Protein AF-A0A812Y2A1-F1 (afdb_monomer)

Sequence (237 aa):
MADPNFYEICNVLAIGPSGKGFGKVCPRDSRANCSIVDALDAPAQGRATHFVSWCWRYRLEVVVDAVHTWIQSSQSTPSAGEIFLWMCFFCNNQYRILEEGSMSGSAELQTIFESHLASAGQMLVILDTFLEPSYYSRAWCLFETYVCIEQGFPRDILLPSRELEVFKDMMRNGEAEPMRRKIRQIDLRRAEATVKADEDRIKLMIFTSCGFDAVNRVVQTEIQKWILNAFAMYMSD

Secondary structure (DSSP, 8-state):
----BHHHHIIIIISSTTSTTTTPBPTTTS-BS--TGGGPPTTS-----EEEE--TTSBHHHHHHHHHHHHHH-TTPPPGGG--EEEHHHHS-HHHHHHHSSSSSTT-HHHHHHHHHHHH-SEEEE-S-SSS-GGGGBHHHHHHHHHHHHTT--EEEE--HHHHHHHHHHHHTT-HHHHHHHHTT--GGG-B-SSHHHHHHHHHHHHHTT-HHHHHHHHHHHHHHHHHHHHHHHHH-

Radius of gyration: 18.33 Å; Cα contacts (8 Å, |Δi|>4): 340; chains: 1; bounding box: 48×39×49 Å

Foldseek 3Di:
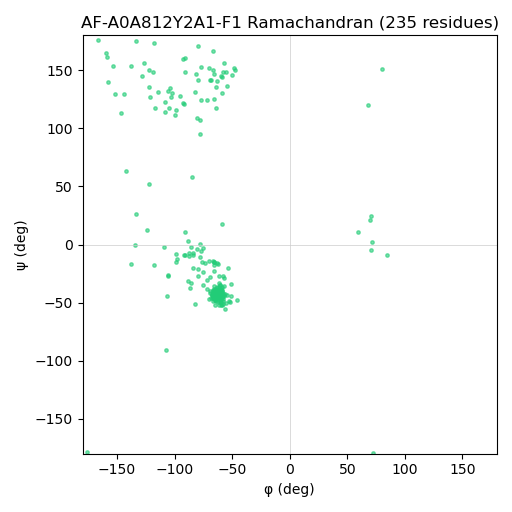DDFQFQVVVCPQAQDDCNHLQAQPQAPVPRDGGYFQQSSDDPPLHDQAQEEEQEDRRDTNLWVVQQVVVVVVPDPDDDDPSVHDYDDCNRHQRVVVCVVVVHSDDDDDPPVVLVVSCVSNQAYEYEFAALQAGPLLLALVSLLSLLVCVVVVGHYDYTGGPVRLVVLLVCLVVVVCVSRLVNLLVRWSVNHDDPRNVVSVVSQVVCCVPVHRVSSSCSSSVVSVVNSVVSSVVVVVD

Solvent-accessible surface area (backbone atoms only — not comparable to full-atom values): 13073 Å² total; per-residue (Å²): 131,90,62,58,27,46,66,65,43,33,68,46,44,41,28,64,89,69,8,62,9,48,84,35,69,16,93,89,76,72,41,74,45,22,16,39,47,77,52,50,58,80,87,79,49,72,76,42,46,27,24,48,45,64,54,55,80,45,36,47,62,49,56,54,38,11,52,50,43,49,64,70,69,42,93,77,61,68,60,78,94,66,68,28,75,39,34,67,79,41,63,39,41,48,53,54,29,65,75,67,75,42,95,58,74,99,81,48,71,66,60,54,50,51,50,51,37,61,64,18,56,24,37,38,35,49,32,82,35,90,56,77,28,68,38,57,49,24,31,60,44,49,49,53,52,34,52,38,58,76,71,64,46,54,72,50,79,32,44,22,59,70,46,49,51,53,48,52,53,37,59,75,71,65,58,56,63,69,41,57,56,39,45,73,65,49,39,61,88,79,22,45,43,99,49,64,70,58,32,52,49,54,52,47,52,37,56,76,66,74,29,55,68,50,47,29,51,53,50,38,50,49,53,52,50,50,52,53,50,55,50,51,52,61,76,73,109

Organism: NCBI:txid1628268

pLDDT: mean 89.82, std 10.32, range [40.38, 97.88]

Structure (mmCIF, N/CA/C/O backbone):
data_AF-A0A812Y2A1-F1
#
_entry.id   AF-A0A812Y2A1-F1
#
loop_
_atom_site.group_PDB
_atom_site.id
_atom_site.type_symbol
_atom_site.label_atom_id
_atom_site.label_alt_id
_atom_site.label_comp_id
_atom_site.label_asym_id
_atom_site.label_entity_id
_atom_site.label_seq_id
_atom_site.pdbx_PDB_ins_code
_atom_site.Cartn_x
_atom_site.Cartn_y
_atom_site.Cartn_z
_atom_site.occupancy
_atom_site.B_iso_or_equiv
_atom_site.auth_seq_id
_atom_site.auth_comp_id
_atom_site.auth_asym_id
_atom_site.auth_atom_id
_atom_site.pdbx_PDB_model_num
ATOM 1 N N . MET A 1 1 ? -9.589 -23.010 -4.447 1.00 58.69 1 MET A N 1
ATOM 2 C CA . MET A 1 1 ? -8.636 -22.426 -5.418 1.00 58.69 1 MET A CA 1
ATOM 3 C C . MET A 1 1 ? -7.400 -21.998 -4.630 1.00 58.69 1 MET A C 1
ATOM 5 O O . MET A 1 1 ? -7.542 -21.787 -3.433 1.00 58.69 1 MET A O 1
ATOM 9 N N . ALA A 1 2 ? -6.205 -21.960 -5.222 1.00 86.06 2 ALA A N 1
ATOM 10 C CA . ALA A 1 2 ? -5.037 -21.423 -4.516 1.00 86.06 2 ALA A CA 1
ATOM 11 C C . ALA A 1 2 ? -5.207 -19.905 -4.314 1.00 86.06 2 ALA A C 1
ATOM 13 O O . ALA A 1 2 ? -5.709 -19.239 -5.214 1.00 86.06 2 ALA A O 1
ATOM 14 N N . ASP A 1 3 ? -4.799 -19.379 -3.160 1.00 93.88 3 ASP A N 1
ATOM 15 C CA . ASP A 1 3 ? -4.977 -17.966 -2.773 1.00 93.88 3 ASP A CA 1
ATOM 16 C C . ASP A 1 3 ? -3.616 -17.288 -2.462 1.00 93.88 3 ASP A C 1
ATOM 18 O O . ASP A 1 3 ? -3.389 -16.767 -1.389 1.00 93.88 3 ASP A O 1
ATOM 22 N N . PRO A 1 4 ? -2.613 -17.349 -3.347 1.00 96.50 4 PRO A N 1
ATOM 23 C CA . PRO A 1 4 ? -1.237 -16.973 -3.002 1.00 96.50 4 PRO A CA 1
ATOM 24 C C . PRO A 1 4 ? -1.086 -15.532 -2.474 1.00 96.50 4 PRO A C 1
ATOM 26 O O . PRO A 1 4 ? -1.882 -14.646 -2.787 1.00 96.50 4 PRO A O 1
ATOM 29 N N . ASN A 1 5 ? -0.026 -15.281 -1.702 1.00 96.50 5 ASN A N 1
ATOM 30 C CA . ASN A 1 5 ? 0.390 -13.913 -1.382 1.00 96.50 5 ASN A CA 1
ATOM 31 C C . ASN A 1 5 ? 1.190 -13.287 -2.540 1.00 96.50 5 ASN A C 1
ATOM 33 O O . ASN A 1 5 ? 1.595 -13.964 -3.486 1.00 96.50 5 ASN A O 1
ATOM 37 N N . PHE A 1 6 ? 1.476 -11.990 -2.475 1.00 95.69 6 PHE A N 1
ATOM 38 C CA . PHE A 1 6 ? 2.108 -11.290 -3.595 1.00 95.69 6 PHE A CA 1
ATOM 39 C C . PHE A 1 6 ? 3.607 -11.566 -3.743 1.00 95.69 6 PHE A C 1
ATOM 41 O O . PHE A 1 6 ? 4.148 -11.347 -4.824 1.00 95.69 6 PHE A O 1
ATOM 48 N N . TYR A 1 7 ? 4.276 -12.127 -2.730 1.00 93.69 7 TYR A N 1
ATOM 49 C CA . TYR A 1 7 ? 5.627 -12.672 -2.910 1.00 93.69 7 TYR A CA 1
ATOM 50 C C . TYR A 1 7 ? 5.608 -13.934 -3.778 1.00 93.69 7 TYR A C 1
ATOM 52 O O . TYR A 1 7 ? 6.437 -14.082 -4.674 1.00 93.69 7 TYR A O 1
ATOM 60 N N . GLU A 1 8 ? 4.634 -14.816 -3.554 1.00 94.44 8 GLU A N 1
ATOM 61 C CA . GLU A 1 8 ? 4.432 -16.027 -4.354 1.00 94.44 8 GLU A CA 1
ATOM 62 C C . GLU A 1 8 ? 4.008 -15.672 -5.788 1.00 94.44 8 GLU A C 1
ATOM 64 O O . GLU A 1 8 ? 4.555 -16.216 -6.748 1.00 94.44 8 GLU A O 1
ATOM 69 N N . ILE A 1 9 ? 3.094 -14.706 -5.944 1.00 94.75 9 ILE A N 1
ATOM 70 C CA . ILE A 1 9 ? 2.623 -14.237 -7.258 1.00 94.75 9 ILE A CA 1
ATOM 71 C C . ILE A 1 9 ? 3.747 -13.545 -8.045 1.00 94.75 9 ILE A C 1
ATOM 73 O O . ILE A 1 9 ? 3.812 -13.700 -9.268 1.00 94.75 9 ILE A O 1
ATOM 77 N N . CYS A 1 10 ? 4.644 -12.804 -7.377 1.00 93.31 10 CYS A N 1
ATOM 78 C CA . CYS A 1 10 ? 5.738 -12.064 -8.019 1.00 93.31 10 CYS A CA 1
ATOM 79 C C . CYS A 1 10 ? 6.557 -12.958 -8.958 1.00 93.31 10 CYS A C 1
ATOM 81 O O . CYS A 1 10 ? 6.722 -12.632 -10.135 1.00 93.31 10 CYS A O 1
ATOM 83 N N . ASN A 1 11 ? 6.965 -14.130 -8.462 1.00 88.56 11 ASN A N 1
ATOM 84 C CA . ASN A 1 11 ? 7.801 -15.093 -9.185 1.00 88.56 11 ASN A CA 1
ATOM 85 C C . ASN A 1 11 ? 7.148 -15.665 -10.452 1.00 88.56 11 ASN A C 1
ATOM 87 O O . ASN A 1 11 ? 7.838 -16.255 -11.278 1.00 88.56 11 ASN A O 1
ATOM 91 N N . VAL A 1 12 ? 5.829 -15.515 -10.597 1.00 90.38 12 VAL A N 1
ATOM 92 C CA . VAL A 1 12 ? 5.064 -16.047 -11.728 1.00 90.38 12 VAL A CA 1
ATOM 93 C C . VAL A 1 12 ? 4.639 -14.936 -12.685 1.00 90.38 12 VAL A C 1
ATOM 95 O O . VAL A 1 12 ? 4.739 -15.112 -13.899 1.00 90.38 12 VAL A O 1
ATOM 98 N N . LEU A 1 13 ? 4.145 -13.810 -12.157 1.00 93.56 13 LEU A N 1
ATOM 99 C CA . LEU A 1 13 ? 3.502 -12.760 -12.954 1.00 93.56 13 LEU A CA 1
ATOM 100 C C . LEU A 1 13 ? 4.343 -11.500 -13.157 1.00 93.56 13 LEU A C 1
ATOM 102 O O . LEU A 1 13 ? 4.124 -10.804 -14.151 1.00 93.56 13 LEU A O 1
ATOM 106 N N . ALA A 1 14 ? 5.256 -11.185 -12.240 1.00 93.50 14 ALA A N 1
ATOM 107 C CA . ALA A 1 14 ? 5.955 -9.901 -12.237 1.00 93.50 14 ALA A CA 1
ATOM 108 C C . ALA A 1 14 ? 7.412 -9.999 -12.700 1.00 93.50 14 ALA A C 1
ATOM 110 O O . ALA A 1 14 ? 7.947 -9.021 -13.215 1.00 93.50 14 ALA A O 1
ATOM 111 N N . ILE A 1 15 ? 8.035 -11.169 -12.540 1.00 93.06 15 ILE A N 1
ATOM 112 C CA . ILE A 1 15 ? 9.409 -11.450 -12.969 1.00 93.06 15 ILE A CA 1
ATOM 113 C C . ILE A 1 15 ? 9.505 -12.793 -13.705 1.00 93.06 15 ILE A C 1
ATOM 115 O O . ILE A 1 15 ? 8.537 -13.545 -13.809 1.00 93.06 15 ILE A O 1
ATOM 119 N N . GLY A 1 16 ? 10.698 -13.089 -14.222 1.00 93.19 16 GLY A N 1
ATOM 120 C CA . GLY A 1 16 ? 10.994 -14.330 -14.935 1.00 93.19 16 GLY A CA 1
ATOM 121 C C . GLY A 1 16 ? 10.359 -14.412 -16.332 1.00 93.19 16 GLY A C 1
ATOM 122 O O . GLY A 1 16 ? 9.697 -13.467 -16.771 1.00 93.19 16 GLY A O 1
ATOM 123 N N . PRO A 1 17 ? 10.567 -15.532 -17.050 1.00 94.12 17 PRO A N 1
ATOM 124 C CA . PRO A 1 17 ? 10.086 -15.706 -18.424 1.00 94.12 17 PRO A CA 1
ATOM 125 C C . PRO A 1 17 ? 8.559 -15.754 -18.576 1.00 94.12 17 PRO A C 1
ATOM 127 O O . PRO A 1 17 ? 8.045 -15.496 -19.659 1.00 94.12 17 PRO A O 1
ATOM 130 N N . SER A 1 18 ? 7.829 -16.099 -17.510 1.00 93.94 18 SER A N 1
ATOM 131 C CA . SER A 1 18 ? 6.359 -16.121 -17.488 1.00 93.94 18 SER A CA 1
ATOM 132 C C . SER A 1 18 ? 5.732 -14.779 -17.104 1.00 93.94 18 SER A C 1
ATOM 134 O O . SER A 1 18 ? 4.511 -14.628 -17.200 1.00 93.94 18 SER A O 1
ATOM 136 N N . GLY A 1 19 ? 6.541 -13.820 -16.644 1.00 95.62 19 GLY A N 1
ATOM 137 C CA . GLY A 1 19 ? 6.053 -12.523 -16.200 1.00 95.62 19 GLY A CA 1
ATOM 138 C C . GLY A 1 19 ? 5.455 -11.713 -17.349 1.00 95.62 19 GLY A C 1
ATOM 139 O O . GLY A 1 19 ? 5.891 -11.792 -18.497 1.00 95.62 19 GLY A O 1
ATOM 140 N N . LYS A 1 20 ? 4.433 -10.907 -17.048 1.00 96.38 20 LYS A N 1
ATOM 141 C CA . LYS A 1 20 ? 3.646 -10.190 -18.069 1.00 96.38 20 LYS A CA 1
ATOM 142 C C . LYS A 1 20 ? 4.472 -9.214 -18.904 1.00 96.38 20 LYS A C 1
ATOM 144 O O . LYS A 1 20 ? 4.174 -9.019 -20.083 1.00 96.38 20 LYS A O 1
ATOM 149 N N . GLY A 1 21 ? 5.488 -8.617 -18.290 1.00 96.75 21 GLY A N 1
ATOM 150 C CA . GLY A 1 21 ? 6.397 -7.687 -18.946 1.00 96.75 21 GLY A CA 1
ATOM 151 C C . GLY A 1 21 ? 7.554 -8.345 -19.693 1.00 96.75 21 GLY A C 1
ATOM 152 O O . GLY A 1 21 ? 8.280 -7.627 -20.375 1.00 96.75 21 GLY A O 1
ATOM 153 N N . PHE A 1 22 ? 7.752 -9.665 -19.590 1.00 97.31 22 PHE A N 1
ATOM 154 C CA . PHE A 1 22 ? 8.917 -10.339 -20.164 1.00 97.31 22 PHE A CA 1
ATOM 155 C C . PHE A 1 22 ? 9.012 -10.140 -21.682 1.00 97.31 22 PHE A C 1
ATOM 157 O O . PHE A 1 22 ? 8.040 -10.331 -22.412 1.00 97.31 22 PHE A O 1
ATOM 164 N N . GLY A 1 23 ? 10.192 -9.746 -22.165 1.00 96.69 23 GLY A N 1
ATOM 165 C CA . GLY A 1 23 ? 10.467 -9.538 -23.590 1.00 96.69 23 GLY A CA 1
ATOM 166 C C . GLY A 1 23 ? 9.792 -8.311 -24.216 1.00 96.69 23 GLY A C 1
ATOM 167 O O . GLY A 1 23 ? 10.071 -7.996 -25.371 1.00 96.69 23 GLY A O 1
ATOM 168 N N . LYS A 1 24 ? 8.942 -7.585 -23.479 1.00 97.19 24 LYS A N 1
ATOM 169 C CA . LYS A 1 24 ? 8.341 -6.330 -23.946 1.00 97.19 24 LYS A CA 1
ATOM 170 C C . LYS A 1 24 ? 9.308 -5.166 -23.751 1.00 97.19 24 LYS A C 1
ATOM 172 O O . LYS A 1 24 ? 10.071 -5.140 -22.786 1.00 97.19 24 LYS A O 1
ATOM 177 N N . VAL A 1 25 ? 9.269 -4.191 -24.655 1.00 97.44 25 VAL A N 1
ATOM 178 C CA . VAL A 1 25 ? 10.026 -2.942 -24.498 1.00 97.44 25 VAL A CA 1
ATOM 179 C C . VAL A 1 25 ? 9.291 -2.060 -23.498 1.00 97.44 25 VAL A C 1
ATOM 181 O O . VAL A 1 25 ? 8.107 -1.777 -23.660 1.00 97.44 25 VAL A O 1
ATOM 184 N N . CYS A 1 26 ? 9.988 -1.642 -22.449 1.00 96.19 26 CYS A N 1
ATOM 185 C CA . CYS A 1 26 ? 9.434 -0.765 -21.437 1.00 96.19 26 CYS A CA 1
ATOM 186 C C . CYS A 1 26 ? 9.267 0.657 -21.993 1.00 96.19 26 CYS A C 1
ATOM 188 O O . CYS A 1 26 ? 10.245 1.258 -22.440 1.00 96.19 26 CYS A O 1
ATOM 190 N N . PRO A 1 27 ? 8.054 1.235 -21.937 1.00 94.38 27 PRO A N 1
ATOM 191 C CA . PRO A 1 27 ? 7.790 2.561 -22.491 1.00 94.38 27 PRO A CA 1
ATOM 192 C C . PRO A 1 27 ? 8.457 3.687 -21.687 1.00 94.38 27 PRO A C 1
ATOM 194 O O . PRO A 1 27 ? 8.539 4.812 -22.169 1.00 94.38 27 PRO A O 1
ATOM 197 N N . ARG A 1 28 ? 8.929 3.400 -20.466 1.00 91.06 28 ARG A N 1
ATOM 198 C CA . ARG A 1 28 ? 9.528 4.387 -19.553 1.00 91.06 28 ARG A CA 1
ATOM 199 C C . ARG A 1 28 ? 11.035 4.554 -19.751 1.00 91.06 28 ARG A C 1
ATOM 201 O O . ARG A 1 28 ? 11.550 5.639 -19.517 1.00 91.06 28 ARG A O 1
ATOM 208 N N . ASP A 1 29 ? 11.737 3.493 -20.159 1.00 93.50 29 ASP A N 1
ATOM 209 C CA . ASP A 1 29 ? 13.209 3.469 -20.258 1.00 93.50 29 ASP A CA 1
ATOM 210 C C . ASP A 1 29 ? 13.746 2.851 -21.567 1.00 93.50 29 ASP A C 1
ATOM 212 O O . ASP A 1 29 ? 14.957 2.799 -21.769 1.00 93.50 29 ASP A O 1
ATOM 216 N N . SER A 1 30 ? 12.871 2.391 -22.472 1.00 95.50 30 SER A N 1
ATOM 217 C CA . SER A 1 30 ? 13.211 1.732 -23.748 1.00 95.50 30 SER A CA 1
ATOM 218 C C . SER A 1 30 ? 14.040 0.444 -23.628 1.00 95.50 30 SER A C 1
ATOM 220 O O . SER A 1 30 ? 14.526 -0.080 -24.631 1.00 95.50 30 SER A O 1
ATOM 222 N N . ARG A 1 31 ? 14.197 -0.105 -22.419 1.00 95.00 31 ARG A N 1
ATOM 223 C CA . ARG A 1 31 ? 14.908 -1.365 -22.167 1.00 95.00 31 ARG A CA 1
ATOM 224 C C . ARG A 1 31 ? 13.933 -2.548 -22.226 1.00 95.00 31 ARG A C 1
ATOM 226 O O . ARG A 1 31 ? 12.722 -2.392 -22.078 1.00 95.00 31 ARG A O 1
ATOM 233 N N . ALA A 1 32 ? 14.459 -3.757 -22.424 1.00 96.06 32 ALA A N 1
ATOM 234 C CA . ALA A 1 32 ? 13.659 -4.982 -22.384 1.00 96.06 32 ALA A CA 1
ATOM 235 C C . ALA A 1 32 ? 13.115 -5.263 -20.973 1.00 96.06 32 ALA A C 1
ATOM 237 O O . ALA A 1 32 ? 13.765 -4.950 -19.975 1.00 96.06 32 ALA A O 1
ATOM 238 N N . ASN A 1 33 ? 11.959 -5.916 -20.905 1.00 96.88 33 ASN A N 1
ATOM 239 C CA . ASN A 1 33 ? 11.178 -6.200 -19.705 1.00 96.88 33 ASN A CA 1
ATOM 240 C C . ASN A 1 33 ? 10.573 -4.942 -19.057 1.00 96.88 33 ASN A C 1
ATOM 242 O O . ASN A 1 33 ? 11.293 -4.033 -18.635 1.00 96.88 33 ASN A O 1
ATOM 246 N N . CYS A 1 34 ? 9.245 -4.894 -18.953 1.00 96.25 34 CYS A N 1
ATOM 247 C CA . CYS A 1 34 ? 8.501 -3.766 -18.385 1.00 96.25 34 CYS A CA 1
ATOM 248 C C . CYS A 1 34 ? 7.703 -4.150 -17.126 1.00 96.25 34 CYS A C 1
ATOM 250 O O . CYS A 1 34 ? 7.665 -5.319 -16.739 1.00 96.25 34 CYS A O 1
ATOM 252 N N . SER A 1 35 ? 7.093 -3.165 -16.453 1.00 96.31 35 SER A N 1
ATOM 253 C CA . SER A 1 35 ? 6.185 -3.447 -15.330 1.00 96.31 35 SER A CA 1
ATOM 254 C C . SER A 1 35 ? 4.922 -4.174 -15.806 1.00 96.31 35 SER A C 1
ATOM 256 O O . SER A 1 35 ? 4.634 -4.214 -17.004 1.00 96.31 35 SER A O 1
ATOM 258 N N . ILE A 1 36 ? 4.140 -4.738 -14.877 1.00 96.88 36 ILE A N 1
ATOM 259 C CA . ILE A 1 36 ? 2.885 -5.403 -15.251 1.00 96.88 36 ILE A CA 1
ATOM 260 C C . ILE A 1 36 ? 1.952 -4.406 -15.937 1.00 96.88 36 ILE A C 1
ATOM 262 O O . ILE A 1 36 ? 1.440 -4.730 -17.001 1.00 96.88 36 ILE A O 1
ATOM 266 N N . VAL A 1 37 ? 1.766 -3.204 -15.377 1.00 95.88 37 VAL A N 1
ATOM 267 C CA . VAL A 1 37 ? 0.874 -2.186 -15.966 1.00 95.88 37 VAL A CA 1
ATOM 268 C C . VAL A 1 37 ? 1.314 -1.803 -17.374 1.00 95.88 37 VAL A C 1
ATOM 270 O O . VAL A 1 37 ? 0.481 -1.782 -18.270 1.00 95.88 37 VAL A O 1
ATOM 273 N N . ASP A 1 38 ? 2.615 -1.591 -17.596 1.00 95.94 38 ASP A N 1
ATOM 274 C CA . ASP A 1 38 ? 3.130 -1.215 -18.923 1.00 95.94 38 ASP A CA 1
ATOM 275 C C . ASP A 1 38 ? 2.961 -2.331 -19.971 1.00 95.94 38 ASP A C 1
ATOM 277 O O . ASP A 1 38 ? 3.133 -2.100 -21.167 1.00 95.94 38 ASP A O 1
ATOM 281 N N . ALA A 1 39 ? 2.681 -3.561 -19.533 1.00 96.06 39 ALA A N 1
ATOM 282 C CA . ALA A 1 39 ? 2.411 -4.697 -20.399 1.00 96.06 39 ALA A CA 1
ATOM 283 C C . ALA A 1 39 ? 0.920 -4.878 -20.725 1.00 96.06 39 ALA A C 1
ATOM 285 O O . ALA A 1 39 ? 0.612 -5.756 -21.539 1.00 96.06 39 ALA A O 1
ATOM 286 N N . LEU A 1 40 ? 0.018 -4.136 -20.077 1.00 93.62 40 LEU A N 1
ATOM 287 C CA . LEU A 1 40 ? -1.427 -4.221 -20.283 1.00 93.62 40 LEU A CA 1
ATOM 288 C C . LEU A 1 40 ? -1.888 -3.234 -21.357 1.00 93.62 40 LEU A C 1
ATOM 290 O O . LEU A 1 40 ? -1.349 -2.140 -21.491 1.00 93.62 40 LEU A O 1
ATOM 294 N N . ASP A 1 41 ? -2.939 -3.602 -22.081 1.00 89.00 41 ASP A N 1
ATOM 295 C CA . ASP A 1 41 ? -3.619 -2.706 -23.015 1.00 89.00 41 ASP A CA 1
ATOM 296 C C . ASP A 1 41 ? -4.792 -1.991 -22.327 1.00 89.00 41 ASP A C 1
ATOM 298 O O . ASP A 1 41 ? -5.319 -2.440 -21.303 1.00 89.00 41 ASP A O 1
ATOM 302 N N . ALA A 1 42 ? -5.232 -0.867 -22.895 1.00 81.81 42 ALA A N 1
ATOM 303 C CA . ALA A 1 42 ? -6.478 -0.234 -22.473 1.00 81.81 42 ALA A CA 1
ATOM 304 C C . ALA A 1 42 ? -7.667 -1.211 -22.651 1.00 81.81 42 ALA A C 1
ATOM 306 O O . ALA A 1 42 ? -7.683 -1.976 -23.618 1.00 81.81 42 ALA A O 1
ATOM 307 N N . PRO A 1 43 ? -8.670 -1.203 -21.753 1.00 86.94 43 PRO A N 1
ATOM 308 C CA . PRO A 1 43 ? -8.889 -0.244 -20.664 1.00 86.94 43 PRO A CA 1
ATOM 309 C C . PRO A 1 43 ? -8.244 -0.641 -19.321 1.00 86.94 43 PRO A C 1
ATOM 311 O O . PRO A 1 43 ? -8.536 -0.021 -18.306 1.00 86.94 43 PRO A O 1
ATOM 314 N N . ALA A 1 44 ? -7.378 -1.660 -19.279 1.00 85.50 44 ALA A N 1
ATOM 315 C CA . ALA A 1 44 ? -6.810 -2.180 -18.029 1.00 85.50 44 ALA A CA 1
ATOM 316 C C . ALA A 1 44 ? -5.671 -1.317 -17.440 1.00 85.50 44 ALA A C 1
ATOM 318 O O . ALA A 1 44 ? -5.116 -1.658 -16.396 1.00 85.50 44 ALA A O 1
ATOM 319 N N . GLN A 1 45 ? -5.323 -0.206 -18.095 1.00 89.81 45 GLN A N 1
ATOM 320 C CA . GLN A 1 45 ? -4.366 0.786 -17.611 1.00 89.81 45 GLN A CA 1
ATOM 321 C C . GLN A 1 45 ? -4.865 2.213 -17.868 1.00 89.81 45 GLN A C 1
ATOM 323 O O . GLN A 1 45 ? -5.622 2.461 -18.807 1.00 89.81 45 GLN A O 1
ATOM 328 N N . GLY A 1 46 ? -4.410 3.152 -17.041 1.00 90.50 46 GLY A N 1
ATOM 329 C CA . GLY A 1 46 ? -4.796 4.558 -17.097 1.00 90.50 46 GLY A CA 1
ATOM 330 C C . GLY A 1 46 ? -4.027 5.394 -16.077 1.00 90.50 46 GLY A C 1
ATOM 331 O O . GLY A 1 46 ? -3.168 4.883 -15.353 1.00 90.50 46 GLY A O 1
ATOM 332 N N . ARG A 1 47 ? -4.323 6.698 -16.021 1.00 91.81 47 ARG A N 1
ATOM 333 C CA . ARG A 1 47 ? -3.724 7.596 -15.024 1.00 91.81 47 ARG A CA 1
ATOM 334 C C . ARG A 1 47 ? -4.201 7.188 -13.635 1.00 91.81 47 ARG A C 1
ATOM 336 O O . ARG A 1 47 ? -5.404 7.146 -13.405 1.00 91.81 47 ARG A O 1
ATOM 343 N N . ALA A 1 48 ? -3.266 6.941 -12.720 1.00 94.25 48 ALA A N 1
ATOM 344 C CA . ALA A 1 48 ? -3.594 6.632 -11.335 1.00 94.25 48 ALA A CA 1
ATOM 345 C C . ALA A 1 48 ? -4.481 7.719 -10.710 1.00 94.25 48 ALA A C 1
ATOM 347 O O . ALA A 1 48 ? -4.244 8.914 -10.878 1.00 94.25 48 ALA A O 1
ATOM 348 N N . THR A 1 49 ? -5.490 7.268 -9.977 1.00 93.94 49 THR A N 1
ATOM 349 C CA . THR A 1 49 ? -6.477 8.097 -9.261 1.00 93.94 49 THR A CA 1
ATOM 350 C C . THR A 1 49 ? -6.430 7.873 -7.757 1.00 93.94 49 THR A C 1
ATOM 352 O O . THR A 1 49 ? -6.972 8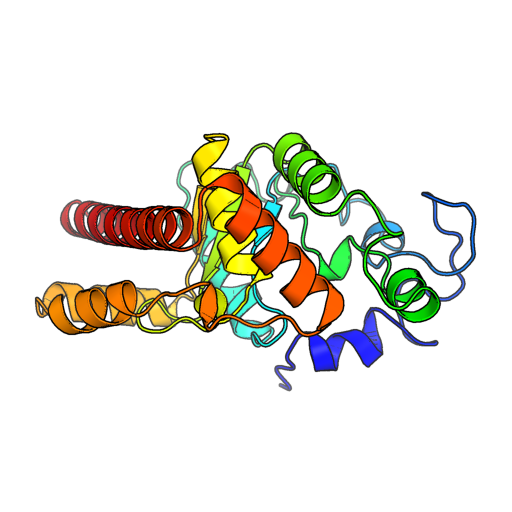.669 -7.001 1.00 93.94 49 THR A O 1
ATOM 355 N N . HIS A 1 50 ? -5.819 6.767 -7.332 1.00 95.56 50 HIS A N 1
ATOM 356 C CA . HIS A 1 50 ? -5.645 6.394 -5.938 1.00 95.56 50 HIS A CA 1
ATOM 357 C C . HIS A 1 50 ? -4.285 5.718 -5.792 1.00 95.56 50 HIS A C 1
ATOM 359 O O . HIS A 1 50 ? -3.965 4.790 -6.540 1.00 95.56 50 HIS A O 1
ATOM 365 N N . PHE A 1 51 ? -3.485 6.170 -4.834 1.00 97.69 51 PHE A N 1
ATOM 366 C CA . PHE A 1 51 ? -2.300 5.450 -4.394 1.00 97.69 51 PHE A CA 1
ATOM 367 C C . PHE A 1 51 ? -2.735 4.382 -3.398 1.00 97.69 51 PHE A C 1
ATOM 369 O O . PHE A 1 51 ? -3.469 4.691 -2.468 1.00 97.69 51 PHE A O 1
ATOM 376 N N . VAL A 1 52 ? -2.293 3.139 -3.546 1.00 97.88 52 VAL A N 1
ATOM 377 C CA . VAL A 1 52 ? -2.612 2.088 -2.576 1.00 97.88 52 VAL A CA 1
ATOM 378 C C . VAL A 1 52 ? -1.383 1.805 -1.730 1.00 97.88 52 VAL A C 1
ATOM 380 O O . VAL A 1 52 ? -0.372 1.325 -2.247 1.00 97.88 52 VAL A O 1
ATOM 383 N N . SER A 1 53 ? -1.497 2.040 -0.425 1.00 97.69 53 SER A N 1
ATOM 384 C CA . SER A 1 53 ? -0.553 1.526 0.561 1.00 97.69 53 SER A CA 1
ATOM 385 C C . SER A 1 53 ? -1.086 0.222 1.151 1.00 97.69 53 SER A C 1
ATOM 387 O O . SER A 1 53 ? -2.236 0.129 1.590 1.00 97.69 53 SER A O 1
ATOM 389 N N . TRP A 1 54 ? -0.264 -0.828 1.123 1.00 97.62 54 TRP A N 1
ATOM 390 C CA . TRP A 1 54 ? -0.669 -2.196 1.460 1.00 97.62 54 TRP A CA 1
ATOM 391 C C . TRP A 1 54 ? 0.552 -3.112 1.649 1.00 97.62 54 TRP A C 1
ATOM 393 O O . TRP A 1 54 ? 1.695 -2.708 1.428 1.00 97.62 54 TRP A O 1
ATOM 403 N N . CYS A 1 55 ? 0.328 -4.371 2.046 1.00 95.25 55 CYS A N 1
ATOM 404 C CA . CYS A 1 55 ? 1.401 -5.329 2.312 1.00 95.25 55 CYS A CA 1
ATOM 405 C C . CYS A 1 55 ? 1.414 -6.513 1.335 1.00 95.25 55 CYS A C 1
ATOM 407 O O . CYS A 1 55 ? 0.425 -7.221 1.188 1.00 95.25 55 CYS A O 1
ATOM 409 N N . TRP A 1 56 ? 2.581 -6.833 0.767 1.00 95.19 56 TRP A N 1
ATOM 410 C CA . TRP A 1 56 ? 2.740 -7.965 -0.162 1.00 95.19 56 TRP A CA 1
ATOM 411 C C . TRP A 1 56 ? 2.513 -9.346 0.468 1.00 95.19 56 TRP A C 1
ATOM 413 O O . TRP A 1 56 ? 2.298 -10.322 -0.246 1.00 95.19 56 TRP A O 1
ATOM 423 N N . ARG A 1 57 ? 2.556 -9.457 1.803 1.00 95.38 57 ARG A N 1
ATOM 424 C CA . ARG A 1 57 ? 2.233 -10.721 2.486 1.00 95.38 57 ARG A CA 1
ATOM 425 C C . ARG A 1 57 ? 0.736 -10.991 2.573 1.00 95.38 57 ARG A C 1
ATOM 427 O O . ARG A 1 57 ? 0.361 -12.091 2.965 1.00 95.38 57 ARG A O 1
ATOM 434 N N . TYR A 1 58 ? -0.097 -10.005 2.242 1.00 97.44 58 TYR A N 1
ATOM 435 C CA . TYR A 1 58 ? -1.529 -10.224 2.144 1.00 97.44 58 TYR A CA 1
ATOM 436 C C . TYR A 1 58 ? -1.828 -11.291 1.106 1.00 97.44 58 TYR A C 1
ATOM 438 O O . TYR A 1 58 ? -1.149 -11.409 0.085 1.00 97.44 58 TYR A O 1
ATOM 446 N N . ARG A 1 59 ? -2.861 -12.067 1.406 1.00 97.19 59 ARG A N 1
ATOM 447 C CA . ARG A 1 59 ? -3.449 -13.016 0.476 1.00 97.19 59 ARG A CA 1
ATOM 448 C C . ARG A 1 59 ? -4.173 -12.257 -0.631 1.00 97.19 59 ARG A C 1
ATOM 450 O O . ARG A 1 59 ? -4.636 -11.133 -0.409 1.00 97.19 59 ARG A O 1
ATOM 457 N N . LEU A 1 60 ? -4.258 -12.855 -1.815 1.00 96.94 60 LEU A N 1
ATOM 458 C CA . LEU A 1 60 ? -4.946 -12.240 -2.946 1.00 96.94 60 LEU A CA 1
ATOM 459 C C . LEU A 1 60 ? -6.407 -11.933 -2.596 1.00 96.94 60 LEU A C 1
ATOM 461 O O . LEU A 1 60 ? -6.881 -10.837 -2.893 1.00 96.94 60 LEU A O 1
ATOM 465 N N . GLU A 1 61 ? -7.088 -12.862 -1.919 1.00 97.31 61 GLU A N 1
ATOM 466 C CA . GLU A 1 61 ? -8.485 -12.693 -1.509 1.00 97.31 61 GLU A CA 1
ATOM 467 C C . GLU A 1 61 ? -8.691 -11.471 -0.608 1.00 97.31 61 GLU A C 1
ATOM 469 O O . GLU A 1 61 ? -9.635 -10.720 -0.823 1.00 97.31 61 GLU A O 1
ATOM 474 N N . VAL A 1 62 ? -7.770 -11.208 0.327 1.00 97.56 62 VAL A N 1
ATOM 475 C CA . VAL A 1 62 ? -7.842 -10.068 1.258 1.00 97.56 62 VAL A CA 1
ATOM 476 C C . VAL A 1 62 ? -7.819 -8.749 0.495 1.00 97.56 62 VAL A C 1
ATOM 478 O O . VAL A 1 62 ? -8.626 -7.862 0.757 1.00 97.56 62 VAL A O 1
ATOM 481 N N . VAL A 1 63 ? -6.904 -8.616 -0.469 1.00 97.75 63 VAL A N 1
ATOM 482 C CA . VAL A 1 63 ? -6.763 -7.386 -1.260 1.00 97.75 63 VAL A CA 1
ATOM 483 C C . VAL A 1 63 ? -7.977 -7.181 -2.164 1.00 97.75 63 VAL A C 1
ATOM 485 O O . VAL A 1 63 ? -8.517 -6.078 -2.218 1.00 97.75 63 VAL A O 1
AT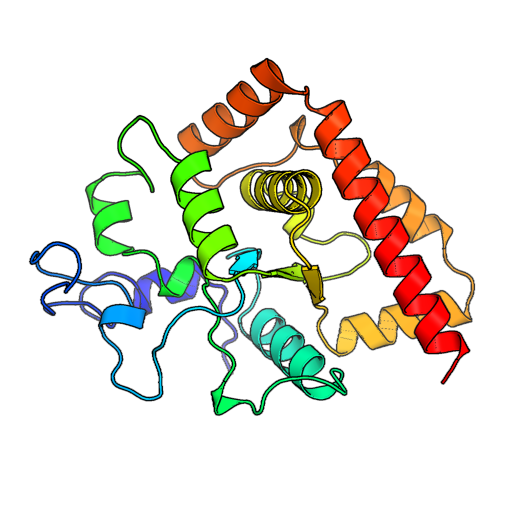OM 488 N N . VAL A 1 64 ? -8.421 -8.235 -2.857 1.00 96.75 64 VAL A N 1
ATOM 489 C CA . VAL A 1 64 ? -9.572 -8.163 -3.768 1.00 96.75 64 VAL A CA 1
ATOM 490 C C . VAL A 1 64 ? -10.855 -7.848 -3.004 1.00 96.75 64 VAL A C 1
ATOM 492 O O . VAL A 1 64 ? -11.592 -6.954 -3.415 1.00 96.75 64 VAL A O 1
ATOM 495 N N . ASP A 1 65 ? -11.107 -8.532 -1.889 1.00 97.44 65 ASP A N 1
ATOM 496 C CA . ASP A 1 65 ? -12.311 -8.346 -1.080 1.00 97.44 65 ASP A CA 1
ATOM 497 C C . ASP A 1 65 ? -12.364 -6.955 -0.434 1.00 97.44 65 ASP A C 1
ATOM 499 O O . ASP A 1 65 ? -13.406 -6.301 -0.460 1.00 97.44 65 ASP A O 1
ATOM 503 N N . ALA A 1 66 ? -11.234 -6.447 0.071 1.00 96.94 66 ALA A N 1
ATOM 504 C CA . ALA A 1 66 ? -11.166 -5.108 0.655 1.00 96.94 66 ALA A CA 1
ATOM 505 C C . ALA A 1 66 ? -11.444 -4.002 -0.380 1.00 96.94 66 ALA A C 1
ATOM 507 O O . ALA A 1 66 ? -12.209 -3.074 -0.112 1.00 96.94 66 ALA A O 1
ATOM 508 N N . VAL A 1 67 ? -10.867 -4.112 -1.584 1.00 95.06 67 VAL A N 1
ATOM 509 C CA . VAL A 1 67 ? -11.129 -3.165 -2.684 1.00 95.06 67 VAL A CA 1
ATOM 510 C C . VAL A 1 67 ? -12.575 -3.271 -3.161 1.00 95.06 67 VAL A C 1
ATOM 512 O O . VAL A 1 67 ? -13.237 -2.251 -3.333 1.00 95.06 67 VAL A O 1
ATOM 515 N N . HIS A 1 68 ? -13.085 -4.489 -3.343 1.00 93.44 68 HIS A N 1
ATOM 516 C CA . HIS A 1 68 ? -14.465 -4.718 -3.760 1.00 93.44 68 HIS A CA 1
ATOM 517 C C . HIS A 1 68 ? -15.462 -4.133 -2.754 1.00 93.44 68 HIS A C 1
ATOM 519 O O . HIS A 1 68 ? -16.387 -3.424 -3.148 1.00 93.44 68 HIS A O 1
ATOM 525 N N . THR A 1 69 ? -15.237 -4.358 -1.458 1.00 92.12 69 THR A N 1
ATOM 526 C CA . THR A 1 69 ? -16.099 -3.826 -0.399 1.00 92.12 69 THR A CA 1
ATOM 527 C C . THR A 1 69 ? -16.108 -2.297 -0.395 1.00 92.12 69 THR A C 1
ATOM 529 O O . THR A 1 69 ? -17.177 -1.696 -0.316 1.00 92.12 69 THR A O 1
ATOM 532 N N . TRP A 1 70 ? -14.950 -1.655 -0.573 1.00 91.75 70 TRP A N 1
ATOM 533 C CA . TRP A 1 70 ? -14.864 -0.192 -0.652 1.00 91.75 70 TRP A CA 1
ATOM 534 C C . TRP A 1 70 ? -15.551 0.404 -1.884 1.00 91.75 70 TRP A C 1
ATOM 536 O O . TRP A 1 70 ? -16.228 1.429 -1.771 1.00 91.75 70 TRP A O 1
ATOM 546 N N . ILE A 1 71 ? -15.445 -0.255 -3.045 1.00 88.88 71 ILE A N 1
ATOM 547 C CA . ILE A 1 71 ? -16.173 0.155 -4.255 1.00 88.88 71 ILE A CA 1
ATOM 548 C C . ILE A 1 71 ? -17.688 0.098 -4.012 1.00 88.88 71 ILE A C 1
ATOM 550 O O . ILE A 1 71 ? -18.407 0.983 -4.470 1.00 88.88 71 ILE A O 1
ATOM 554 N N . GLN A 1 72 ? -18.170 -0.916 -3.284 1.00 86.12 72 GLN A N 1
ATOM 555 C CA . GLN A 1 72 ? -19.593 -1.091 -2.982 1.00 86.12 72 GLN A CA 1
ATOM 556 C C . GLN A 1 72 ? -20.122 -0.126 -1.914 1.00 86.12 72 GLN A C 1
ATOM 558 O O . GLN A 1 72 ? -21.277 0.283 -1.993 1.00 86.12 72 GLN A O 1
ATOM 563 N N . SER A 1 73 ? -19.312 0.224 -0.910 1.00 79.88 73 SER A N 1
ATOM 564 C CA . SER A 1 73 ? -19.733 1.097 0.196 1.00 79.88 73 SER A CA 1
ATOM 565 C C . SER A 1 73 ? -19.737 2.583 -0.156 1.00 79.88 73 SER A C 1
ATOM 567 O O . SER A 1 73 ? -20.379 3.386 0.519 1.00 79.88 73 SER A O 1
ATOM 569 N N . SER A 1 74 ? -18.988 2.974 -1.182 1.00 68.44 74 SER A N 1
ATOM 570 C CA . SER A 1 74 ? -18.831 4.374 -1.549 1.00 68.44 74 SER A CA 1
ATOM 571 C C . SER A 1 74 ? -20.076 4.871 -2.303 1.00 68.44 74 SER A C 1
ATOM 573 O O . SER A 1 74 ? -20.304 4.549 -3.462 1.00 68.44 74 SER A O 1
ATOM 575 N N . GLN A 1 75 ? -20.904 5.692 -1.644 1.00 57.69 75 GLN A N 1
ATOM 576 C CA . GLN A 1 75 ? -22.082 6.336 -2.262 1.00 57.69 75 GLN A CA 1
ATOM 577 C C . GLN A 1 75 ? -21.704 7.363 -3.352 1.00 57.69 75 GLN A C 1
ATOM 579 O O . GLN A 1 75 ? -22.554 7.783 -4.135 1.00 57.69 75 GLN A O 1
ATOM 584 N N . SER A 1 76 ? -20.425 7.750 -3.400 1.00 55.22 76 SER A N 1
ATOM 585 C CA . SER A 1 76 ? -19.873 8.816 -4.244 1.00 55.22 76 SER A CA 1
ATOM 586 C C . SER A 1 76 ? -18.726 8.343 -5.143 1.00 55.22 76 SER A C 1
ATOM 588 O O . SER A 1 76 ? -17.998 9.180 -5.679 1.00 55.22 76 SER A O 1
ATOM 590 N N . THR A 1 77 ? -18.499 7.030 -5.282 1.00 56.56 77 THR A N 1
ATOM 591 C CA . THR A 1 77 ? -17.415 6.534 -6.139 1.00 56.56 77 THR A CA 1
ATOM 592 C C . THR A 1 77 ? -17.694 6.917 -7.591 1.00 56.56 77 THR A C 1
ATOM 594 O O . THR A 1 77 ? -18.812 6.715 -8.075 1.00 56.56 77 THR A O 1
ATOM 597 N N . PRO A 1 78 ? -16.679 7.413 -8.319 1.00 59.97 78 PRO A N 1
ATOM 598 C CA . PRO A 1 78 ? -16.695 7.391 -9.773 1.00 59.97 78 PRO A CA 1
ATOM 599 C C . PRO A 1 78 ? -17.101 5.995 -10.260 1.00 59.97 78 PRO A C 1
ATOM 601 O O . PRO A 1 78 ? -16.837 4.990 -9.588 1.00 59.97 78 PRO A O 1
ATOM 604 N N . SER A 1 79 ? -17.744 5.912 -11.421 1.00 66.31 79 SER A N 1
ATOM 605 C CA . SER A 1 79 ? -18.061 4.619 -12.031 1.00 66.31 79 SER A CA 1
ATOM 606 C C . SER A 1 79 ? -16.797 3.747 -12.069 1.00 66.31 79 SER A C 1
ATOM 608 O O . SER A 1 79 ? -15.698 4.266 -12.235 1.00 66.31 79 SER A O 1
ATOM 610 N N . ALA A 1 80 ? -16.903 2.423 -11.906 1.00 62.50 80 ALA A N 1
ATOM 611 C CA . ALA A 1 80 ? -15.722 1.553 -11.770 1.00 62.50 80 ALA A CA 1
ATOM 612 C C . ALA A 1 80 ? -14.677 1.703 -12.907 1.00 62.50 80 ALA A C 1
ATOM 614 O O . ALA A 1 80 ? -13.511 1.375 -12.711 1.00 62.50 80 ALA A O 1
ATOM 615 N N . GLY A 1 81 ? -15.070 2.235 -14.075 1.00 68.75 81 GLY A N 1
ATOM 616 C CA . GLY A 1 81 ? -14.172 2.578 -15.187 1.00 68.75 81 GLY A CA 1
ATOM 617 C C . GLY A 1 81 ? -13.328 3.850 -15.002 1.00 68.75 81 GLY A C 1
ATOM 618 O O . GLY A 1 81 ? -12.515 4.165 -15.866 1.00 68.75 81 GLY A O 1
ATOM 619 N N . GLU A 1 82 ? -13.500 4.575 -13.900 1.00 80.94 82 GLU A N 1
ATOM 620 C CA . GLU A 1 82 ? -12.782 5.811 -13.561 1.00 80.94 82 GLU A CA 1
ATOM 621 C C . GLU A 1 82 ? -11.784 5.605 -12.408 1.00 80.94 82 GLU A C 1
ATOM 623 O O . GLU A 1 82 ? -11.051 6.527 -12.053 1.00 80.94 82 GLU A O 1
ATOM 628 N N . ILE A 1 83 ? -11.719 4.397 -11.832 1.00 89.06 83 ILE A N 1
ATOM 629 C CA . ILE A 1 83 ? -10.825 4.063 -10.719 1.00 89.06 83 ILE A CA 1
ATOM 630 C C . ILE A 1 83 ? -9.598 3.327 -11.252 1.00 89.06 83 ILE A C 1
ATOM 632 O O . ILE A 1 83 ? -9.654 2.167 -11.653 1.00 89.06 83 ILE A O 1
ATOM 636 N N . PHE A 1 84 ? -8.452 3.994 -11.176 1.00 93.75 84 PHE A N 1
ATOM 637 C CA . PHE A 1 84 ? -7.143 3.412 -11.463 1.00 93.75 84 PHE A CA 1
ATOM 638 C C . PHE A 1 84 ? -6.278 3.428 -10.208 1.00 93.75 84 PHE A C 1
ATOM 640 O O . PHE A 1 84 ? -5.960 4.500 -9.679 1.00 93.75 84 PHE A O 1
ATOM 647 N N . LEU A 1 85 ? -5.899 2.239 -9.744 1.00 95.38 85 LEU A N 1
ATOM 648 C CA . LEU A 1 85 ? -5.111 2.043 -8.533 1.00 95.38 85 LEU A CA 1
ATOM 649 C C . LEU A 1 85 ? -3.620 1.991 -8.871 1.00 95.38 85 LEU A C 1
ATOM 651 O O . LEU A 1 85 ? -3.174 1.122 -9.620 1.00 95.38 85 LEU A O 1
ATOM 655 N N . TRP A 1 86 ? -2.832 2.884 -8.278 1.00 96.94 86 TRP A N 1
ATOM 656 C CA . TRP A 1 86 ? -1.385 2.724 -8.245 1.00 96.94 86 TRP A CA 1
ATOM 657 C C . TRP A 1 86 ? -1.039 1.753 -7.122 1.00 96.94 86 TRP A C 1
ATOM 659 O O . TRP A 1 86 ? -1.172 2.082 -5.946 1.00 96.94 86 TRP A O 1
ATOM 669 N N . MET A 1 87 ? -0.605 0.547 -7.476 1.00 96.62 87 MET A N 1
ATOM 670 C CA . MET A 1 87 ? -0.100 -0.428 -6.512 1.00 96.62 87 MET A CA 1
ATOM 671 C C . MET A 1 87 ? 1.329 -0.787 -6.891 1.00 96.62 87 MET A C 1
ATOM 673 O O . MET A 1 87 ? 1.584 -1.223 -8.016 1.00 96.62 87 MET A O 1
ATOM 677 N N . CYS A 1 88 ? 2.252 -0.673 -5.937 1.00 93.56 88 CYS A N 1
ATOM 678 C CA . CYS A 1 88 ? 3.681 -0.899 -6.159 1.00 93.56 88 CYS A CA 1
ATOM 679 C C . CYS A 1 88 ? 4.005 -2.236 -6.858 1.00 93.56 88 CYS A C 1
ATOM 681 O O . CYS A 1 88 ? 4.906 -2.282 -7.690 1.00 93.56 88 CYS A O 1
ATOM 683 N N . PHE A 1 89 ? 3.240 -3.304 -6.601 1.00 95.50 89 PHE A N 1
ATOM 684 C CA . PHE A 1 89 ? 3.403 -4.598 -7.278 1.00 95.50 89 PHE A CA 1
ATOM 685 C C . PHE A 1 89 ? 3.200 -4.515 -8.798 1.00 95.50 89 PHE A C 1
ATOM 687 O O . PHE A 1 89 ? 4.001 -5.062 -9.554 1.00 95.50 89 PHE A O 1
ATOM 694 N N . PHE A 1 90 ? 2.158 -3.811 -9.251 1.00 96.19 90 PHE A N 1
ATOM 695 C CA . PHE A 1 90 ? 1.814 -3.717 -10.670 1.00 96.19 90 PHE A CA 1
ATOM 696 C C . PHE A 1 90 ? 2.568 -2.591 -11.386 1.00 96.19 90 PHE A C 1
ATOM 698 O O . PHE A 1 90 ? 2.945 -2.745 -12.550 1.00 96.19 90 PHE A O 1
ATOM 705 N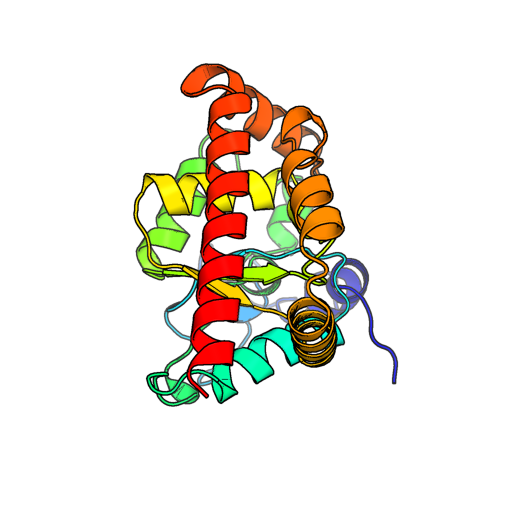 N . CYS A 1 91 ? 2.768 -1.461 -10.703 1.00 95.06 91 CYS A N 1
ATOM 706 C CA . CYS A 1 91 ? 3.310 -0.243 -11.298 1.00 95.06 91 CYS A CA 1
ATOM 707 C C . CYS A 1 91 ? 4.837 -0.215 -11.323 1.00 95.06 91 CYS A C 1
ATOM 709 O O . CYS A 1 91 ? 5.407 0.358 -12.255 1.00 95.06 91 CYS A O 1
ATOM 711 N N . ASN A 1 92 ? 5.507 -0.811 -10.335 1.00 92.94 92 ASN A N 1
ATOM 712 C CA . ASN A 1 92 ? 6.962 -0.834 -10.323 1.00 92.94 92 ASN A CA 1
ATOM 713 C C . ASN A 1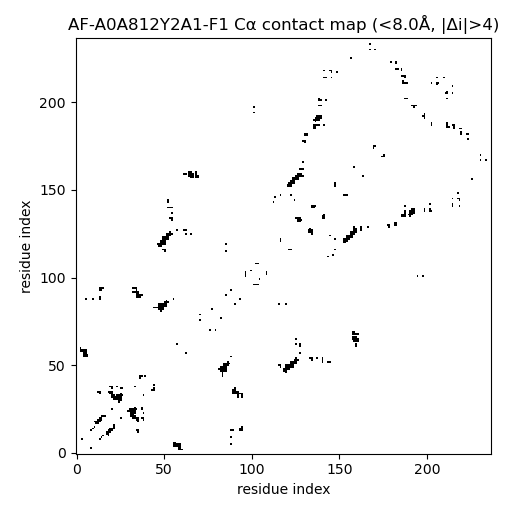 92 ? 7.487 -1.928 -11.256 1.00 92.94 92 ASN A C 1
ATOM 715 O O . ASN A 1 92 ? 6.935 -3.028 -11.337 1.00 92.94 92 ASN A O 1
ATOM 719 N N . ASN A 1 93 ? 8.577 -1.634 -11.963 1.00 94.25 93 ASN A N 1
ATOM 720 C CA . ASN A 1 93 ? 9.218 -2.615 -12.829 1.00 94.25 93 ASN A CA 1
ATOM 721 C C . ASN A 1 93 ? 10.061 -3.587 -11.986 1.00 94.25 93 ASN A C 1
ATOM 723 O O . ASN A 1 93 ? 11.219 -3.308 -11.677 1.00 94.25 93 ASN A O 1
ATOM 727 N N . GLN A 1 94 ? 9.473 -4.732 -11.628 1.00 93.12 94 GLN A N 1
ATOM 728 C CA . GLN A 1 94 ? 10.117 -5.747 -10.784 1.00 93.12 94 GLN A CA 1
ATOM 729 C C . GLN A 1 94 ? 11.389 -6.337 -11.404 1.00 93.12 94 GLN A C 1
ATOM 731 O O . GLN A 1 94 ? 12.297 -6.715 -10.668 1.00 93.12 94 GLN A O 1
ATOM 736 N N . TYR A 1 95 ? 11.510 -6.346 -12.738 1.00 93.12 95 TYR A N 1
ATOM 737 C CA . TYR A 1 95 ? 12.755 -6.739 -13.401 1.00 93.12 95 TYR A CA 1
ATOM 738 C C . TYR A 1 95 ? 13.897 -5.782 -13.059 1.00 93.12 95 TYR A C 1
ATOM 740 O O . TYR A 1 95 ? 14.987 -6.233 -12.728 1.00 93.12 95 TYR A O 1
ATOM 748 N N . ARG A 1 96 ? 13.643 -4.467 -13.071 1.00 91.31 96 ARG A N 1
ATOM 749 C CA . ARG A 1 96 ? 14.667 -3.464 -12.729 1.00 91.31 96 ARG A CA 1
ATOM 750 C C . ARG A 1 96 ? 15.064 -3.534 -11.272 1.00 91.31 96 ARG A C 1
ATOM 752 O O . ARG A 1 96 ? 16.245 -3.536 -10.972 1.00 91.31 96 ARG A O 1
ATOM 759 N N . ILE A 1 97 ? 14.090 -3.679 -10.381 1.00 86.50 97 ILE A N 1
ATOM 760 C CA . ILE A 1 97 ? 14.350 -3.796 -8.942 1.00 86.50 97 ILE A CA 1
ATOM 761 C C . ILE A 1 97 ? 15.212 -5.024 -8.643 1.00 86.50 97 ILE A C 1
ATOM 763 O O . ILE A 1 97 ? 16.109 -4.957 -7.808 1.00 86.50 97 ILE A O 1
ATOM 767 N N . LEU A 1 98 ? 14.967 -6.137 -9.342 1.00 85.12 98 LEU A N 1
ATOM 768 C CA . LEU A 1 98 ? 15.780 -7.343 -9.225 1.00 85.12 98 LEU A CA 1
ATOM 769 C C . LEU A 1 98 ? 17.199 -7.144 -9.786 1.00 85.12 98 LEU A C 1
ATOM 771 O O . LEU A 1 98 ? 18.158 -7.586 -9.161 1.00 85.12 98 LEU A O 1
ATOM 775 N N . GLU A 1 99 ? 17.336 -6.487 -10.942 1.00 83.31 99 GLU A N 1
ATOM 776 C CA . GLU A 1 99 ? 18.629 -6.178 -11.577 1.00 83.31 99 GLU A CA 1
ATOM 777 C C . GLU A 1 99 ? 19.477 -5.205 -10.736 1.00 83.31 99 GLU A C 1
ATOM 779 O O . GLU A 1 99 ? 20.694 -5.357 -10.647 1.00 83.31 99 GLU A O 1
ATOM 784 N N . GLU A 1 100 ? 18.839 -4.209 -10.118 1.00 79.62 100 GLU A N 1
ATOM 785 C CA . GLU A 1 100 ? 19.481 -3.083 -9.426 1.00 79.62 100 GLU A CA 1
ATOM 786 C C . GLU A 1 100 ? 19.553 -3.283 -7.899 1.00 79.62 100 GLU A C 1
ATOM 788 O O . GLU A 1 100 ? 20.202 -2.512 -7.192 1.00 79.62 100 GLU A O 1
ATOM 793 N N . GLY A 1 101 ? 18.905 -4.327 -7.372 1.00 68.94 101 GLY A N 1
ATOM 794 C CA . GLY A 1 101 ? 18.927 -4.711 -5.958 1.00 68.94 101 GLY A CA 1
ATOM 795 C C . GLY A 1 101 ? 18.150 -3.784 -5.016 1.00 68.94 101 GLY A C 1
ATOM 796 O O . GLY A 1 101 ? 18.161 -4.000 -3.804 1.00 68.94 101 GLY A O 1
ATOM 797 N N . SER A 1 102 ? 17.482 -2.753 -5.537 1.00 63.47 102 SER A N 1
ATOM 798 C CA . SER A 1 102 ? 16.624 -1.854 -4.763 1.00 63.47 102 SER A CA 1
ATOM 799 C C . SER A 1 102 ? 15.636 -1.109 -5.661 1.00 63.47 102 SER A C 1
ATOM 801 O O . SER A 1 102 ? 15.787 -1.061 -6.879 1.00 63.47 102 SER A O 1
ATOM 803 N N . MET A 1 103 ? 14.620 -0.508 -5.040 1.00 57.31 103 MET A N 1
ATOM 804 C CA . MET A 1 103 ? 13.637 0.356 -5.704 1.00 57.31 103 MET A CA 1
ATOM 805 C C . MET A 1 103 ? 14.227 1.663 -6.253 1.00 57.31 103 MET A C 1
ATOM 807 O O . MET A 1 103 ? 13.561 2.350 -7.025 1.00 57.31 103 MET A O 1
ATOM 811 N N . SER A 1 104 ? 15.435 2.044 -5.832 1.00 51.75 104 SER A N 1
ATOM 812 C CA . SER A 1 104 ? 15.994 3.359 -6.119 1.00 51.75 104 SER A CA 1
ATOM 813 C C . SER A 1 104 ? 17.515 3.340 -6.158 1.00 51.75 104 SER A C 1
ATOM 815 O O . SER A 1 104 ? 18.164 2.989 -5.171 1.00 51.75 104 SER A O 1
ATOM 817 N N . GLY A 1 105 ? 18.086 3.892 -7.229 1.00 48.25 105 GLY A N 1
ATOM 818 C CA . GLY A 1 105 ? 19.387 4.549 -7.136 1.00 48.25 105 GLY A CA 1
ATOM 819 C C . GLY A 1 105 ? 19.420 5.529 -5.949 1.00 48.25 105 GLY A C 1
ATOM 820 O O . GLY A 1 105 ? 18.396 6.046 -5.506 1.00 48.25 105 GLY A O 1
ATOM 821 N N . SER A 1 106 ? 20.605 5.753 -5.397 1.00 40.38 106 SER A N 1
ATOM 822 C CA . SER A 1 106 ? 20.904 6.173 -4.020 1.00 40.38 106 SER A CA 1
ATOM 823 C C . SER A 1 106 ? 20.327 7.498 -3.452 1.00 40.38 106 SER A C 1
ATOM 825 O O . SER A 1 106 ? 20.800 7.917 -2.393 1.00 40.38 106 SER A O 1
ATOM 827 N N . ALA A 1 107 ? 19.288 8.152 -4.001 1.00 50.06 107 ALA A N 1
ATOM 828 C CA . ALA A 1 107 ? 18.883 9.493 -3.532 1.00 50.06 107 ALA A CA 1
ATOM 829 C C . ALA A 1 107 ? 17.385 9.850 -3.342 1.00 50.06 107 ALA A C 1
ATOM 831 O O . ALA A 1 107 ? 17.152 10.796 -2.597 1.00 50.06 107 ALA A O 1
ATOM 832 N N . GLU A 1 108 ? 16.361 9.152 -3.856 1.00 69.69 108 GLU A N 1
ATOM 833 C CA . GLU A 1 108 ? 15.026 9.806 -4.012 1.00 69.69 108 GLU A CA 1
ATOM 834 C C . GLU A 1 108 ? 13.776 9.019 -3.545 1.00 69.69 108 GLU A C 1
ATOM 836 O O . GLU A 1 108 ? 12.675 9.284 -4.013 1.00 69.69 108 GLU A O 1
ATOM 841 N N . LEU A 1 109 ? 13.885 8.085 -2.589 1.00 70.50 109 LEU A N 1
ATOM 842 C CA . LEU A 1 109 ? 12.729 7.2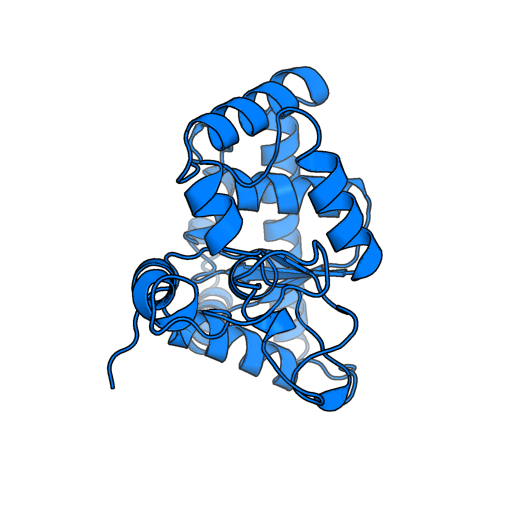81 -2.124 1.00 70.50 109 LEU A CA 1
ATOM 843 C C . LEU A 1 109 ? 11.496 8.105 -1.698 1.00 70.50 109 LEU A C 1
ATOM 845 O O . LEU A 1 109 ? 10.384 7.807 -2.131 1.00 70.50 109 LEU A O 1
ATOM 849 N N . GLN A 1 110 ? 11.684 9.135 -0.863 1.00 76.69 110 GLN A N 1
ATOM 850 C CA . GLN A 1 110 ? 10.586 9.999 -0.415 1.00 76.69 110 GLN A CA 1
ATOM 851 C C . GLN A 1 110 ? 9.993 10.789 -1.585 1.00 76.69 110 GLN A C 1
ATOM 853 O O . GLN A 1 110 ? 8.783 10.777 -1.767 1.00 76.69 110 GLN A O 1
ATOM 858 N N . THR A 1 111 ? 10.839 11.407 -2.411 1.00 81.69 111 THR A N 1
ATOM 859 C CA . THR A 1 111 ? 10.413 12.208 -3.566 1.00 81.69 111 THR A CA 1
ATOM 860 C C . THR A 1 111 ? 9.606 11.386 -4.570 1.00 81.69 111 THR A C 1
ATOM 862 O O . THR A 1 111 ? 8.588 11.853 -5.076 1.00 81.69 111 THR A O 1
ATOM 865 N N . ILE A 1 112 ? 10.027 10.147 -4.846 1.00 82.69 112 ILE A N 1
ATOM 866 C CA . ILE A 1 112 ? 9.320 9.238 -5.759 1.00 82.69 112 ILE A CA 1
ATOM 867 C C . ILE A 1 112 ? 7.942 8.886 -5.193 1.00 82.69 112 ILE A C 1
ATOM 869 O O . ILE A 1 112 ? 6.940 8.990 -5.903 1.00 82.69 112 ILE A O 1
ATOM 873 N N . PHE A 1 113 ? 7.877 8.508 -3.914 1.00 85.25 113 PHE A N 1
ATOM 874 C CA . PHE A 1 113 ? 6.608 8.229 -3.248 1.00 85.25 113 PHE A CA 1
ATOM 875 C C . PHE A 1 113 ? 5.676 9.449 -3.271 1.00 85.25 113 PHE A C 1
ATOM 877 O O . PHE A 1 113 ? 4.540 9.340 -3.727 1.00 85.25 113 PHE A O 1
ATOM 884 N N . GLU A 1 114 ? 6.162 10.614 -2.836 1.00 86.88 114 GLU A N 1
ATOM 885 C CA . GLU A 1 114 ? 5.385 11.855 -2.796 1.00 86.88 114 GLU A CA 1
ATOM 886 C C . GLU A 1 114 ? 4.884 12.246 -4.187 1.00 86.88 114 GLU A C 1
ATOM 888 O O . GLU A 1 114 ? 3.736 12.656 -4.329 1.00 86.88 114 GLU A O 1
ATOM 893 N N . SER A 1 115 ? 5.698 12.053 -5.229 1.00 88.50 115 SER A N 1
ATOM 894 C CA . SER A 1 115 ? 5.295 12.289 -6.616 1.00 88.50 115 SER A CA 1
ATOM 895 C C . SER A 1 115 ? 4.147 11.372 -7.050 1.00 88.50 115 SER A C 1
ATOM 897 O O . SER A 1 115 ? 3.169 11.838 -7.641 1.00 88.50 115 SER A O 1
ATOM 899 N N . HIS A 1 116 ? 4.217 10.075 -6.730 1.00 90.94 116 HIS A N 1
ATOM 900 C CA . HIS A 1 116 ? 3.143 9.130 -7.042 1.00 90.94 116 HIS A CA 1
ATOM 901 C C . HIS A 1 116 ? 1.864 9.427 -6.258 1.00 90.94 116 HIS A C 1
ATOM 903 O O . HIS A 1 116 ? 0.781 9.427 -6.848 1.00 90.94 116 HIS A O 1
ATOM 909 N N . LEU A 1 117 ? 1.983 9.731 -4.964 1.00 92.88 117 LEU A N 1
ATOM 910 C CA . LEU A 1 117 ? 0.850 10.117 -4.131 1.00 92.88 117 LEU A CA 1
ATOM 911 C C . LEU A 1 117 ? 0.205 11.415 -4.635 1.00 92.88 117 LEU A C 1
ATOM 913 O O . LEU A 1 117 ? -1.009 11.460 -4.814 1.00 92.88 117 LEU A O 1
ATOM 917 N N . ALA A 1 118 ? 1.003 12.438 -4.947 1.00 92.44 118 ALA A N 1
ATOM 918 C CA . ALA A 1 118 ? 0.513 13.703 -5.487 1.00 92.44 118 ALA A CA 1
ATOM 919 C C . ALA A 1 118 ? -0.163 13.530 -6.855 1.00 92.44 118 ALA A C 1
ATOM 921 O O . ALA A 1 118 ? -1.175 14.170 -7.131 1.00 92.44 118 ALA A O 1
ATOM 922 N N . SER A 1 119 ? 0.363 12.642 -7.706 1.00 92.81 119 SER A N 1
ATOM 923 C CA . SER A 1 119 ? -0.237 12.330 -9.008 1.00 92.81 119 SER A CA 1
ATOM 924 C C . SER A 1 119 ? -1.608 11.659 -8.871 1.00 92.81 119 SER A C 1
ATOM 926 O O . SER A 1 119 ? -2.531 11.993 -9.622 1.00 92.81 119 SER A O 1
ATOM 928 N N . ALA A 1 120 ? -1.742 10.743 -7.906 1.00 94.56 120 ALA A N 1
ATOM 929 C CA . ALA A 1 120 ? -2.998 10.071 -7.594 1.00 94.56 120 ALA A CA 1
ATOM 930 C C . ALA A 1 120 ? -4.005 11.007 -6.904 1.00 94.56 120 ALA A C 1
ATOM 932 O O . ALA A 1 120 ? -5.192 10.956 -7.205 1.00 94.56 120 ALA A O 1
ATOM 933 N N . GLY A 1 121 ? -3.535 11.880 -6.009 1.00 93.50 121 GLY A N 1
ATOM 934 C CA . GLY A 1 121 ? -4.337 12.874 -5.292 1.00 93.50 121 GLY A CA 1
ATOM 935 C C . GLY A 1 121 ? -5.028 12.359 -4.025 1.00 93.50 121 GLY A C 1
ATOM 936 O O . GLY A 1 121 ? -5.553 13.167 -3.266 1.00 93.50 121 GLY A O 1
ATOM 937 N N . GLN A 1 122 ? -5.013 11.050 -3.773 1.00 95.00 122 GLN A N 1
ATOM 938 C CA . GLN A 1 122 ? -5.563 10.415 -2.570 1.00 95.00 122 GLN A CA 1
ATOM 939 C C . GLN A 1 122 ? -4.942 9.032 -2.344 1.00 95.00 122 GLN A C 1
ATOM 941 O O . GLN A 1 122 ? -4.404 8.425 -3.279 1.00 95.00 122 GLN A O 1
ATOM 946 N N . MET A 1 123 ? -5.050 8.523 -1.116 1.00 96.94 123 MET A N 1
ATOM 947 C CA . MET A 1 123 ? -4.484 7.235 -0.716 1.00 96.94 123 MET A CA 1
ATOM 948 C C . MET A 1 123 ? -5.530 6.258 -0.170 1.00 96.94 123 MET A C 1
ATOM 950 O O . MET A 1 123 ? -6.328 6.598 0.690 1.00 96.94 123 MET A O 1
ATOM 954 N N . LEU A 1 124 ? -5.470 5.001 -0.594 1.00 96.88 124 LEU A N 1
ATOM 955 C CA . LEU A 1 124 ? -6.185 3.892 0.029 1.00 96.88 124 LEU A CA 1
ATOM 956 C C . LEU A 1 124 ? -5.207 3.085 0.881 1.00 96.88 124 LEU A C 1
ATOM 958 O O . LEU A 1 124 ? -4.135 2.701 0.411 1.00 96.88 124 LEU A O 1
ATOM 962 N N . VAL A 1 125 ? -5.581 2.809 2.125 1.00 97.69 125 VAL A N 1
ATOM 963 C CA . VAL A 1 125 ? -4.815 1.979 3.060 1.00 97.69 125 VAL A CA 1
ATOM 964 C C . VAL A 1 125 ? -5.535 0.653 3.237 1.00 97.69 125 VAL A C 1
ATOM 966 O O . VAL A 1 125 ? -6.624 0.626 3.797 1.00 97.69 125 VAL A O 1
ATOM 969 N N . ILE A 1 126 ? -4.937 -0.455 2.799 1.00 97.88 126 ILE A N 1
ATOM 970 C CA . ILE A 1 126 ? -5.533 -1.786 2.995 1.00 97.88 126 ILE A CA 1
ATOM 971 C C . ILE A 1 126 ? -5.012 -2.404 4.294 1.00 97.88 126 ILE A C 1
ATOM 973 O O . ILE A 1 126 ? -3.809 -2.656 4.448 1.00 97.88 126 ILE A O 1
ATOM 977 N N . LEU A 1 127 ? -5.931 -2.715 5.203 1.00 97.06 127 LEU A N 1
ATOM 978 C CA . LEU A 1 127 ? -5.669 -3.483 6.415 1.00 97.06 127 LEU A CA 1
ATOM 979 C C . LEU A 1 127 ? -6.235 -4.895 6.243 1.00 97.06 127 LEU A C 1
ATOM 981 O O . LEU A 1 127 ? -7.375 -5.061 5.828 1.00 97.06 127 LEU A O 1
ATOM 985 N N . ASP A 1 128 ? -5.452 -5.922 6.564 1.00 96.31 128 ASP A N 1
ATOM 986 C CA . ASP A 1 128 ? -5.936 -7.310 6.580 1.00 96.31 128 ASP A CA 1
ATOM 987 C C . ASP A 1 128 ? -6.817 -7.625 7.790 1.00 96.31 128 ASP A C 1
ATOM 989 O O . ASP A 1 128 ? -7.614 -8.552 7.731 1.00 96.31 128 ASP A O 1
ATOM 993 N N . THR A 1 129 ? -6.670 -6.859 8.871 1.00 94.12 129 THR A N 1
ATOM 994 C CA . THR A 1 129 ? -7.532 -6.867 10.058 1.00 94.12 129 THR A CA 1
ATOM 995 C C . THR A 1 129 ? -7.479 -5.502 10.741 1.00 94.12 129 THR A C 1
ATOM 997 O O . THR A 1 129 ? -6.486 -4.789 10.635 1.00 94.12 129 THR A O 1
ATOM 1000 N N . PHE A 1 130 ? -8.515 -5.105 11.475 1.00 90.00 130 PHE A N 1
ATOM 1001 C CA . PHE A 1 130 ? -8.504 -3.827 12.202 1.00 90.00 130 PHE A CA 1
ATOM 1002 C C . PHE A 1 130 ? -7.813 -3.904 13.574 1.00 90.00 130 PHE A C 1
ATOM 1004 O O . PHE A 1 130 ? -7.421 -2.870 14.117 1.00 90.00 130 PHE A O 1
ATOM 1011 N N . LEU A 1 131 ? -7.663 -5.100 14.163 1.00 88.38 131 LEU A N 1
ATOM 1012 C CA . LEU A 1 131 ? -7.104 -5.246 15.514 1.00 88.38 131 LEU A CA 1
ATOM 1013 C C . LEU A 1 131 ? -5.580 -5.227 15.532 1.00 88.38 131 LEU A C 1
ATOM 1015 O O . LEU A 1 131 ? -4.982 -4.508 16.323 1.00 88.38 131 LEU A O 1
ATOM 1019 N N . GLU A 1 132 ? -4.943 -6.041 14.702 1.00 90.50 132 GLU A N 1
ATOM 1020 C CA . GLU A 1 132 ? -3.484 -6.156 14.641 1.00 90.50 132 GLU A CA 1
ATOM 1021 C C . GLU A 1 132 ? -3.050 -6.347 13.189 1.00 90.50 132 GLU A C 1
ATOM 1023 O O . GLU A 1 132 ? -2.540 -7.409 12.827 1.00 90.50 132 GLU A O 1
ATOM 1028 N N . PRO A 1 133 ? -3.302 -5.349 12.321 1.00 94.25 133 PRO A N 1
ATOM 1029 C CA . PRO A 1 133 ? -2.997 -5.502 10.919 1.00 94.25 133 PRO A CA 1
ATOM 1030 C C . PRO A 1 133 ? -1.515 -5.685 10.734 1.00 94.25 133 PRO A C 1
ATOM 1032 O O . PRO A 1 133 ? -0.665 -4.978 11.292 1.00 94.25 133 PRO A O 1
ATOM 1035 N N . SER A 1 134 ? -1.226 -6.570 9.803 1.00 95.56 134 SER A N 1
ATOM 1036 C CA . SER A 1 134 ? 0.108 -6.770 9.312 1.00 95.56 134 SER A CA 1
ATOM 1037 C C . SER A 1 134 ? 0.692 -5.451 8.756 1.00 95.56 134 SER A C 1
ATOM 1039 O O . SER A 1 134 ? 1.901 -5.218 8.826 1.00 95.56 134 SER A O 1
ATOM 1041 N N . TYR A 1 135 ? -0.151 -4.554 8.254 1.00 96.81 135 TYR A N 1
ATOM 1042 C CA . TYR A 1 135 ? 0.242 -3.233 7.780 1.00 96.81 135 TYR A CA 1
ATOM 1043 C C . TYR A 1 135 ? 1.194 -2.485 8.736 1.00 96.81 135 TYR A C 1
ATOM 1045 O O . TYR A 1 135 ? 2.242 -1.997 8.315 1.00 96.81 135 TYR A O 1
ATOM 1053 N N . TYR A 1 136 ? 0.894 -2.443 10.041 1.00 95.50 136 TYR A N 1
ATOM 1054 C CA . TYR A 1 136 ? 1.665 -1.634 11.000 1.00 95.50 136 TYR A CA 1
ATOM 1055 C C . TYR A 1 136 ? 3.009 -2.238 11.398 1.00 95.50 136 TYR A C 1
ATOM 1057 O O . TYR A 1 136 ? 3.795 -1.581 12.076 1.00 95.50 136 TYR A O 1
ATOM 1065 N N . SER A 1 137 ? 3.321 -3.459 10.961 1.00 96.00 137 SER A N 1
ATOM 1066 C CA . SER A 1 137 ? 4.659 -4.025 11.146 1.00 96.00 137 SER A CA 1
ATOM 1067 C C . SER A 1 137 ? 5.608 -3.678 9.992 1.00 96.00 137 SER A C 1
ATOM 1069 O O . SER A 1 137 ? 6.736 -4.172 9.969 1.00 96.00 137 SER A O 1
ATOM 1071 N N . ARG A 1 138 ? 5.171 -2.885 9.004 1.00 96.38 138 ARG A N 1
ATOM 1072 C CA . ARG A 1 138 ? 5.949 -2.559 7.804 1.00 96.38 138 ARG A CA 1
ATOM 1073 C C . ARG A 1 138 ? 6.419 -1.112 7.832 1.00 96.38 138 ARG A C 1
ATOM 1075 O O . ARG A 1 138 ? 5.604 -0.196 7.890 1.00 96.38 138 ARG A O 1
ATOM 1082 N N . ALA A 1 139 ? 7.735 -0.913 7.743 1.00 95.88 139 ALA A N 1
ATOM 1083 C CA . ALA A 1 139 ? 8.340 0.418 7.800 1.00 95.88 139 ALA A CA 1
ATOM 1084 C C . ALA A 1 139 ? 7.836 1.321 6.662 1.00 95.88 139 ALA A C 1
ATOM 1086 O O . ALA A 1 139 ? 7.476 2.467 6.911 1.00 95.88 139 ALA A O 1
ATOM 1087 N N . TRP A 1 140 ? 7.727 0.764 5.449 1.00 94.62 140 TRP A N 1
ATOM 1088 C CA . TRP A 1 140 ? 7.128 1.427 4.287 1.00 94.62 140 TRP A CA 1
ATOM 1089 C C . TRP A 1 140 ? 5.699 1.901 4.562 1.00 94.62 140 TRP A C 1
ATOM 1091 O O . TRP A 1 140 ? 5.432 3.090 4.475 1.00 94.62 140 TRP A O 1
ATOM 1101 N N . CYS A 1 141 ? 4.810 1.007 4.990 1.00 96.38 141 CYS A N 1
ATOM 1102 C CA . CYS A 1 141 ? 3.404 1.325 5.236 1.00 96.38 141 CYS A CA 1
ATOM 1103 C C . CYS A 1 141 ? 3.215 2.436 6.286 1.00 96.38 141 CYS A C 1
ATOM 1105 O O . CYS A 1 141 ? 2.419 3.351 6.094 1.00 96.38 141 CYS A O 1
ATOM 1107 N N . LEU A 1 142 ? 3.974 2.396 7.387 1.00 96.75 142 LEU A N 1
ATOM 1108 C CA . LEU A 1 142 ? 3.931 3.450 8.407 1.00 96.75 142 LEU A CA 1
ATOM 1109 C C . LEU A 1 142 ? 4.470 4.790 7.891 1.00 96.75 142 LEU A C 1
ATOM 1111 O O . LEU A 1 142 ? 3.907 5.837 8.207 1.00 96.75 142 LEU A O 1
ATOM 1115 N N . PHE A 1 143 ? 5.546 4.756 7.104 1.00 95.00 143 PHE A N 1
ATOM 1116 C CA . PHE A 1 143 ? 6.119 5.942 6.477 1.00 95.00 143 PHE A CA 1
ATOM 1117 C C . PHE A 1 143 ? 5.150 6.581 5.470 1.00 95.00 143 PHE A C 1
ATOM 1119 O O . PHE A 1 143 ? 4.888 7.777 5.556 1.00 95.00 143 PHE A O 1
ATOM 1126 N N . GLU A 1 144 ? 4.562 5.785 4.576 1.00 95.56 144 GLU A N 1
ATOM 1127 C CA . GLU A 1 144 ? 3.588 6.236 3.575 1.00 95.56 144 GLU A CA 1
ATOM 1128 C C . GLU A 1 144 ? 2.352 6.858 4.242 1.00 95.56 144 GLU A C 1
ATOM 1130 O O . GLU A 1 144 ? 1.917 7.946 3.860 1.00 95.56 144 GLU A O 1
ATOM 1135 N N . THR A 1 145 ? 1.826 6.222 5.300 1.00 95.44 145 THR A N 1
ATOM 1136 C CA . THR A 1 145 ? 0.723 6.779 6.096 1.00 95.44 145 THR A CA 1
ATOM 1137 C C . THR A 1 145 ? 1.091 8.110 6.734 1.00 95.44 145 THR A C 1
ATOM 1139 O O . THR A 1 145 ? 0.310 9.055 6.650 1.00 95.44 145 THR A O 1
ATOM 1142 N N . TYR A 1 146 ? 2.272 8.208 7.344 1.00 95.44 146 TYR A N 1
ATOM 1143 C CA . TYR A 1 146 ? 2.735 9.455 7.942 1.00 95.44 146 TYR A CA 1
ATOM 1144 C C . TYR A 1 146 ? 2.825 10.585 6.914 1.00 95.44 146 TYR A C 1
ATOM 1146 O O . TYR A 1 146 ? 2.213 11.631 7.115 1.00 95.44 146 TYR A O 1
ATOM 1154 N N . VAL A 1 147 ? 3.512 10.364 5.792 1.00 93.19 147 VAL A N 1
ATOM 1155 C CA . VAL A 1 147 ? 3.679 11.396 4.759 1.00 93.19 147 VAL A CA 1
ATOM 1156 C C . VAL A 1 147 ? 2.336 11.804 4.155 1.00 93.19 147 VAL A C 1
ATOM 1158 O O . VAL A 1 147 ? 2.089 12.994 3.982 1.00 93.19 147 VAL A O 1
ATOM 1161 N N . CYS A 1 148 ? 1.429 10.859 3.894 1.00 95.31 148 CYS A N 1
ATOM 1162 C CA . CYS A 1 148 ? 0.085 11.186 3.418 1.00 95.31 148 CYS A CA 1
ATOM 1163 C C . CYS A 1 148 ? -0.668 12.116 4.380 1.00 95.31 148 CYS A C 1
ATOM 1165 O O . CYS A 1 148 ? -1.348 13.038 3.929 1.00 95.31 148 CYS A O 1
ATOM 1167 N N . ILE A 1 149 ? -0.556 11.878 5.693 1.00 94.50 149 ILE A N 1
ATOM 1168 C CA . ILE A 1 149 ? -1.221 12.698 6.710 1.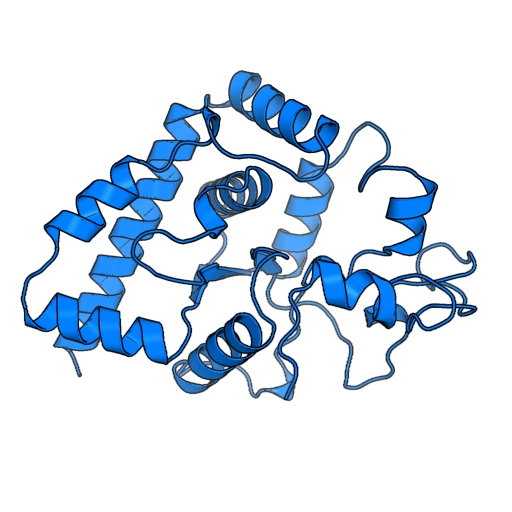00 94.50 149 ILE A CA 1
ATOM 1169 C C . ILE A 1 149 ? -0.582 14.084 6.796 1.00 94.50 149 ILE A C 1
ATOM 1171 O O . ILE A 1 149 ? -1.309 15.075 6.796 1.00 94.50 149 ILE A O 1
ATOM 1175 N N . GLU A 1 150 ? 0.747 14.166 6.838 1.00 91.62 150 GLU A N 1
ATOM 1176 C CA . GLU A 1 150 ? 1.466 15.444 6.939 1.00 91.62 150 GLU A CA 1
ATOM 1177 C C . GLU A 1 150 ? 1.231 16.341 5.720 1.00 91.62 150 GLU A C 1
ATOM 1179 O O . GLU A 1 150 ? 1.098 17.554 5.863 1.00 91.62 150 GLU A O 1
ATOM 1184 N N . GLN A 1 151 ? 1.136 15.749 4.527 1.00 91.88 151 GLN A N 1
ATOM 1185 C CA . GLN A 1 151 ? 0.848 16.472 3.286 1.00 91.88 151 G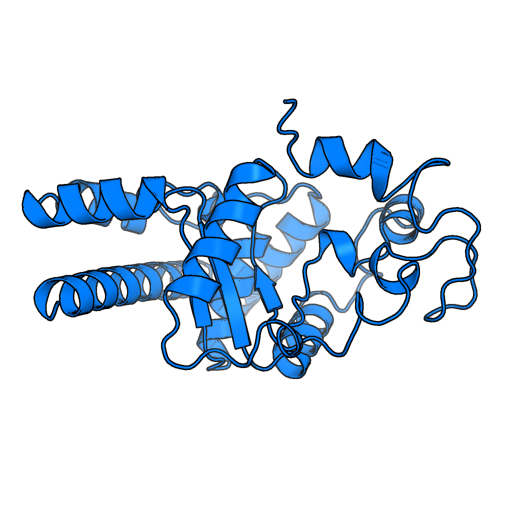LN A CA 1
ATOM 1186 C C . GLN A 1 151 ? -0.656 16.767 3.100 1.00 91.88 151 GLN A C 1
ATOM 1188 O O . GLN A 1 151 ? -1.040 17.421 2.134 1.00 91.88 151 GLN A O 1
ATOM 1193 N N . GLY A 1 152 ? -1.525 16.294 4.002 1.00 94.19 152 GLY A N 1
ATOM 1194 C CA . GLY A 1 152 ? -2.960 16.582 3.964 1.00 94.19 152 GLY A CA 1
ATOM 1195 C C . GLY A 1 152 ? -3.722 15.928 2.808 1.00 94.19 152 GLY A C 1
ATOM 1196 O O . GLY A 1 152 ? -4.805 16.398 2.458 1.00 94.19 152 GLY A O 1
ATOM 1197 N N . PHE A 1 153 ? -3.190 14.857 2.211 1.00 95.38 153 PHE A N 1
ATOM 1198 C CA . PHE A 1 153 ? -3.911 14.128 1.167 1.00 95.38 153 PHE A CA 1
ATOM 1199 C C . PHE A 1 153 ? -5.121 13.386 1.758 1.00 95.38 153 PHE A C 1
ATOM 1201 O O . PHE A 1 153 ? -5.006 12.835 2.857 1.00 95.38 153 PHE A O 1
ATOM 1208 N N . PRO A 1 154 ? -6.267 13.330 1.050 1.00 94.44 154 PRO A N 1
ATOM 1209 C CA . PRO A 1 154 ? -7.386 12.463 1.402 1.00 94.44 154 PRO A CA 1
ATOM 1210 C C . PRO A 1 154 ? -6.978 10.992 1.442 1.00 94.44 154 PRO A C 1
ATOM 1212 O O . PRO A 1 154 ? -6.097 10.549 0.700 1.00 94.44 154 PRO A O 1
ATOM 1215 N N . ARG A 1 155 ? -7.631 10.232 2.322 1.00 94.38 155 ARG A N 1
ATOM 1216 C CA . ARG A 1 155 ? -7.327 8.823 2.548 1.00 94.38 155 ARG A CA 1
ATOM 1217 C C . ARG A 1 155 ? -8.482 8.063 3.164 1.00 94.38 155 ARG A C 1
ATOM 1219 O O . ARG A 1 155 ? -9.084 8.556 4.117 1.00 94.38 155 ARG A O 1
ATOM 1226 N N . ASP A 1 156 ? -8.655 6.842 2.679 1.00 93.25 156 ASP A N 1
ATOM 1227 C CA . ASP A 1 156 ? -9.599 5.862 3.201 1.00 93.25 156 ASP A CA 1
ATOM 1228 C C . ASP A 1 156 ? -8.861 4.615 3.687 1.00 93.25 156 ASP A C 1
ATOM 1230 O O . ASP A 1 156 ? -7.831 4.216 3.135 1.00 93.25 156 ASP A O 1
ATOM 1234 N N . ILE A 1 157 ? -9.416 3.977 4.716 1.00 94.25 157 ILE A N 1
ATOM 1235 C CA . ILE A 1 157 ? -8.969 2.671 5.196 1.00 94.25 157 ILE A CA 1
ATOM 1236 C C . ILE A 1 157 ? -9.951 1.610 4.708 1.00 94.25 157 ILE A C 1
ATOM 1238 O O . ILE A 1 157 ? -11.159 1.705 4.922 1.00 94.25 157 ILE A O 1
ATOM 1242 N N . LEU A 1 158 ? -9.392 0.596 4.057 1.00 94.94 158 LEU A N 1
ATOM 1243 C CA . LEU A 1 158 ? -10.075 -0.533 3.454 1.00 94.94 158 LEU A CA 1
ATOM 1244 C C . LEU A 1 158 ? -9.901 -1.764 4.337 1.00 94.94 158 LEU A C 1
ATOM 1246 O O . LEU A 1 158 ? -8.787 -2.083 4.762 1.00 94.94 158 LEU A O 1
ATOM 1250 N N . LEU A 1 159 ? -11.001 -2.482 4.541 1.00 95.19 159 LEU A N 1
ATOM 1251 C CA . LEU A 1 159 ? -11.039 -3.758 5.242 1.00 95.19 159 LEU A CA 1
ATOM 1252 C C . LEU A 1 159 ? -11.770 -4.802 4.394 1.00 95.19 159 LEU A C 1
ATOM 1254 O O . LEU A 1 159 ? -12.747 -4.454 3.727 1.00 95.19 159 LEU A O 1
ATOM 1258 N N . PRO A 1 160 ? -11.349 -6.077 4.452 1.00 96.62 160 PRO A N 1
ATOM 1259 C CA . PRO A 1 160 ? -12.143 -7.188 3.950 1.00 96.62 160 PRO A CA 1
ATOM 1260 C C . PRO A 1 160 ? -13.534 -7.207 4.587 1.00 96.62 160 PRO A C 1
ATOM 1262 O O . PRO A 1 160 ? -13.702 -6.864 5.762 1.00 96.62 160 PRO A O 1
ATOM 1265 N N . SER A 1 161 ? -14.520 -7.683 3.835 1.00 95.25 161 SER A N 1
ATOM 1266 C CA . SER A 1 161 ? -15.920 -7.803 4.250 1.00 95.25 161 SER A CA 1
ATOM 1267 C C . SER A 1 161 ? -16.064 -8.532 5.588 1.00 95.25 161 SER A C 1
ATOM 1269 O O . SER A 1 161 ? -16.755 -8.065 6.491 1.00 95.25 161 SER A O 1
ATOM 1271 N N . ARG A 1 162 ? -15.329 -9.635 5.770 1.00 95.25 162 ARG A N 1
ATOM 1272 C CA . ARG A 1 162 ? -15.324 -10.404 7.021 1.00 95.25 162 ARG A CA 1
ATOM 1273 C C . ARG A 1 162 ? -14.852 -9.578 8.218 1.00 95.25 162 ARG A C 1
ATOM 1275 O O . ARG A 1 162 ? -15.437 -9.681 9.291 1.00 95.25 162 ARG A O 1
ATOM 1282 N N . GLU A 1 163 ? -13.808 -8.774 8.048 1.00 94.94 163 GLU A N 1
ATOM 1283 C CA . GLU A 1 163 ? -13.264 -7.950 9.130 1.00 94.94 163 GLU A CA 1
ATOM 1284 C C . GLU A 1 163 ? -14.186 -6.782 9.470 1.00 94.94 163 GLU A C 1
ATOM 1286 O O . GLU A 1 163 ? -14.262 -6.391 10.631 1.00 94.94 163 GLU A O 1
ATOM 1291 N N . LEU A 1 164 ? -14.938 -6.268 8.494 1.00 91.25 164 LEU A N 1
ATOM 1292 C CA . LEU A 1 164 ? -15.994 -5.291 8.753 1.00 91.25 164 LEU A CA 1
ATOM 1293 C C . LEU A 1 164 ? -17.123 -5.885 9.600 1.00 91.25 164 LEU A C 1
ATOM 1295 O O . LEU A 1 164 ? -17.608 -5.210 10.503 1.00 91.25 164 LEU A O 1
ATOM 1299 N N . GLU A 1 165 ? -17.518 -7.139 9.370 1.00 91.94 165 GLU A N 1
ATOM 1300 C CA . GLU A 1 165 ? -18.521 -7.804 10.214 1.00 91.94 165 GLU A CA 1
ATOM 1301 C C . GLU A 1 165 ? -18.005 -8.039 11.640 1.00 91.94 165 GLU A C 1
ATOM 1303 O O . GLU A 1 165 ? -18.691 -7.708 12.606 1.00 91.94 165 GLU A O 1
ATOM 1308 N N . VAL A 1 166 ? -16.757 -8.499 11.792 1.00 92.19 166 VAL A N 1
ATOM 1309 C CA . VAL A 1 166 ? -16.127 -8.647 13.117 1.00 92.19 166 VAL A CA 1
ATOM 1310 C C . VAL A 1 166 ? -16.011 -7.294 13.826 1.00 92.19 166 VAL A C 1
ATOM 1312 O O . VAL A 1 166 ? -16.268 -7.199 15.026 1.00 92.19 166 VAL A O 1
ATOM 1315 N N . PHE A 1 167 ? -15.669 -6.232 13.092 1.00 90.50 167 PHE A N 1
ATOM 1316 C CA . PHE A 1 167 ? -15.634 -4.873 13.622 1.00 90.50 167 PHE A CA 1
ATOM 1317 C C . PHE A 1 167 ? -17.013 -4.445 14.134 1.00 90.50 167 PHE A C 1
ATOM 1319 O O . PHE A 1 167 ? -17.127 -4.008 15.279 1.00 90.50 167 PHE A O 1
ATOM 1326 N N . LYS A 1 168 ? -18.071 -4.623 13.333 1.00 88.44 168 LYS A N 1
ATOM 1327 C CA . LYS A 1 168 ? -19.451 -4.296 13.728 1.00 88.44 168 LYS A CA 1
ATOM 1328 C C . LYS A 1 168 ? -19.873 -5.053 14.985 1.00 88.44 168 LYS A C 1
ATOM 1330 O O . LYS A 1 168 ? -20.431 -4.444 15.896 1.00 88.44 168 LYS A O 1
ATOM 1335 N N . ASP A 1 169 ? -19.577 -6.346 15.068 1.00 90.12 169 ASP A N 1
ATOM 1336 C CA . ASP A 1 169 ? -19.919 -7.162 16.235 1.00 90.12 169 ASP A CA 1
ATOM 1337 C C . ASP A 1 169 ? -19.161 -6.721 17.496 1.00 90.12 169 ASP A C 1
ATOM 1339 O O . ASP A 1 169 ? -19.770 -6.559 18.555 1.00 90.12 169 ASP A O 1
ATOM 1343 N N . MET A 1 170 ? -17.864 -6.415 17.389 1.00 89.25 170 MET A N 1
ATOM 1344 C CA . MET A 1 170 ? -17.100 -5.846 18.506 1.00 89.25 170 MET A CA 1
ATOM 1345 C C . MET A 1 170 ? -17.658 -4.495 18.968 1.00 89.25 170 MET A C 1
ATOM 1347 O O . MET A 1 170 ? -17.737 -4.233 20.172 1.00 89.25 170 MET A O 1
ATOM 1351 N N . MET A 1 171 ? -18.067 -3.639 18.028 1.00 85.69 171 MET A N 1
ATOM 1352 C CA . MET A 1 171 ? -18.665 -2.347 18.356 1.00 85.69 171 MET A CA 1
ATOM 1353 C C . MET A 1 171 ? -20.026 -2.503 19.047 1.00 85.69 171 MET A C 1
ATOM 1355 O O . MET A 1 171 ? -20.285 -1.798 20.022 1.00 85.69 171 MET A O 1
ATOM 1359 N N . ARG A 1 172 ? -20.862 -3.464 18.622 1.00 86.44 172 ARG A N 1
ATOM 1360 C CA . ARG A 1 172 ? -22.135 -3.805 19.292 1.00 86.44 172 ARG A CA 1
ATOM 1361 C C . ARG A 1 172 ? -21.931 -4.245 20.740 1.00 86.44 172 ARG A C 1
ATOM 1363 O O . ARG A 1 172 ? -22.729 -3.891 21.603 1.00 86.44 172 ARG A O 1
ATOM 1370 N N . ASN A 1 173 ? -20.852 -4.975 21.008 1.00 87.56 173 ASN A N 1
ATOM 1371 C CA . ASN A 1 173 ? -20.540 -5.496 22.338 1.00 87.56 173 ASN A CA 1
ATOM 1372 C C . ASN A 1 173 ? -19.777 -4.499 23.231 1.00 87.56 173 ASN A C 1
ATOM 1374 O O . ASN A 1 173 ? -19.489 -4.807 24.387 1.00 87.56 173 ASN A O 1
ATOM 1378 N N . GLY A 1 174 ? -19.436 -3.306 22.726 1.00 83.12 174 GLY A N 1
ATOM 1379 C CA . GLY A 1 174 ? -18.685 -2.296 23.479 1.00 83.12 174 GLY A CA 1
ATOM 1380 C C . GLY A 1 174 ? -17.212 -2.659 23.720 1.00 83.12 174 GLY A C 1
ATOM 1381 O O . GLY A 1 174 ? -16.593 -2.167 24.666 1.00 83.12 174 GLY A O 1
ATOM 1382 N N . GLU A 1 175 ? -16.621 -3.507 22.877 1.00 83.88 175 GLU A N 1
ATOM 1383 C CA . GLU A 1 175 ? -15.271 -4.059 23.056 1.00 83.88 175 GLU A CA 1
ATOM 1384 C C . GLU A 1 175 ? -14.160 -3.131 22.522 1.00 83.88 175 GLU A C 1
ATOM 1386 O O . GLU A 1 175 ? -13.346 -3.500 21.677 1.00 83.88 175 GLU A O 1
ATOM 1391 N N . ALA A 1 176 ? -14.081 -1.900 23.033 1.00 81.00 176 ALA A N 1
ATOM 1392 C CA . ALA A 1 176 ? -13.116 -0.907 22.539 1.00 81.00 176 ALA A CA 1
ATOM 1393 C C . ALA A 1 176 ? -11.678 -1.088 23.080 1.00 81.00 176 ALA A C 1
ATOM 1395 O O . ALA A 1 176 ? -10.703 -0.692 22.433 1.00 81.00 176 ALA A O 1
ATOM 1396 N N . GLU A 1 177 ? -11.509 -1.670 24.273 1.00 8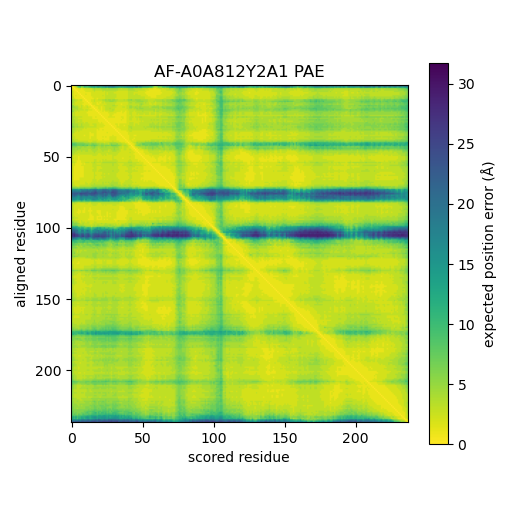6.81 177 GLU A N 1
ATOM 1397 C CA . GLU A 1 177 ? -10.195 -1.742 24.936 1.00 86.81 177 GLU A CA 1
ATOM 1398 C C . GLU A 1 177 ? -9.158 -2.610 24.196 1.00 86.81 177 GLU A C 1
ATOM 1400 O O . GLU A 1 177 ? -8.007 -2.170 24.082 1.00 86.81 177 GLU A O 1
ATOM 1405 N N . PRO A 1 178 ? -9.500 -3.800 23.651 1.00 87.75 178 PRO A N 1
ATOM 1406 C CA . PRO A 1 178 ? -8.558 -4.592 22.860 1.00 87.75 178 PRO A CA 1
ATOM 1407 C C . PRO A 1 178 ? -7.962 -3.799 21.692 1.00 87.75 178 PRO A C 1
ATOM 1409 O O . PRO A 1 178 ? -6.744 -3.813 21.498 1.00 87.75 178 PRO A O 1
ATOM 1412 N N . MET A 1 179 ? -8.807 -3.049 20.985 1.00 86.44 179 MET A N 1
ATOM 1413 C CA . MET A 1 179 ? -8.430 -2.210 19.851 1.00 86.44 179 MET A CA 1
ATOM 1414 C C . MET A 1 179 ? -7.529 -1.053 20.293 1.00 86.44 179 MET A C 1
ATOM 1416 O O . MET A 1 179 ? -6.428 -0.875 19.769 1.00 86.44 179 MET A O 1
ATOM 1420 N N . ARG A 1 180 ? -7.926 -0.326 21.348 1.00 88.25 180 ARG A N 1
ATOM 1421 C CA . ARG A 1 180 ? -7.123 0.767 21.920 1.00 88.25 180 ARG A CA 1
ATOM 1422 C C . ARG A 1 180 ? -5.726 0.299 22.323 1.00 88.25 180 ARG A C 1
ATOM 1424 O O . ARG A 1 180 ? -4.741 0.995 22.072 1.00 88.25 180 ARG A O 1
ATOM 1431 N N . ARG A 1 181 ? -5.628 -0.878 22.947 1.00 91.81 181 ARG A N 1
ATOM 1432 C CA . ARG A 1 181 ? -4.352 -1.473 23.359 1.00 91.81 181 ARG A CA 1
ATOM 1433 C C . ARG A 1 181 ? -3.457 -1.775 22.161 1.00 91.81 181 ARG A C 1
ATOM 1435 O O . ARG A 1 181 ? -2.270 -1.474 22.233 1.00 91.81 181 ARG A O 1
ATOM 1442 N N . LYS A 1 182 ? -4.001 -2.349 21.086 1.00 92.06 182 LYS A N 1
ATOM 1443 C CA . LYS A 1 182 ? -3.223 -2.694 19.889 1.00 92.06 182 LYS A CA 1
ATOM 1444 C C . LYS A 1 182 ? -2.748 -1.466 19.120 1.00 92.06 182 LYS A C 1
ATOM 1446 O O . LYS A 1 182 ? -1.580 -1.412 18.752 1.00 92.06 182 LYS A O 1
ATOM 1451 N N . ILE A 1 183 ? -3.578 -0.429 19.000 1.00 92.31 183 ILE A N 1
ATOM 1452 C CA . ILE A 1 183 ? -3.162 0.840 18.381 1.00 92.31 183 ILE A CA 1
ATOM 1453 C C . ILE A 1 183 ? -1.946 1.424 19.109 1.00 92.31 183 ILE A C 1
ATOM 1455 O O . ILE A 1 183 ? -0.966 1.797 18.477 1.00 92.31 183 ILE A O 1
ATOM 1459 N N . ARG A 1 184 ? -1.944 1.430 20.448 1.00 93.31 184 ARG A N 1
ATOM 1460 C CA . ARG A 1 184 ? -0.803 1.935 21.239 1.00 93.31 184 ARG A CA 1
ATOM 1461 C C . ARG A 1 184 ? 0.503 1.161 21.028 1.00 93.31 184 ARG A C 1
ATOM 1463 O O . ARG A 1 184 ? 1.555 1.661 21.413 1.00 93.31 184 ARG A O 1
ATOM 1470 N N . GLN A 1 185 ? 0.447 -0.049 20.470 1.00 94.69 185 GLN A N 1
ATOM 1471 C CA . GLN A 1 185 ? 1.623 -0.881 20.199 1.00 94.69 185 GLN A CA 1
ATOM 1472 C C . GLN A 1 185 ? 2.263 -0.594 18.836 1.00 94.69 185 GLN A C 1
ATOM 1474 O O . GLN A 1 185 ? 3.344 -1.118 18.567 1.00 94.69 185 GLN A O 1
ATOM 1479 N N . ILE A 1 186 ? 1.631 0.231 17.994 1.00 95.56 186 ILE A N 1
ATOM 1480 C CA . ILE A 1 186 ? 2.192 0.654 16.709 1.00 95.56 186 ILE A CA 1
ATOM 1481 C C . ILE A 1 186 ? 3.460 1.465 16.968 1.00 95.56 186 ILE A C 1
ATOM 1483 O O . ILE A 1 186 ? 3.403 2.527 17.592 1.00 95.56 186 ILE A O 1
ATOM 1487 N N . ASP A 1 187 ? 4.592 0.961 16.479 1.00 96.94 187 ASP A N 1
ATOM 1488 C CA . ASP A 1 187 ? 5.895 1.597 16.646 1.00 96.94 187 ASP A CA 1
ATOM 1489 C C . ASP A 1 187 ? 6.795 1.358 15.429 1.00 96.94 187 ASP A C 1
ATOM 1491 O O . ASP A 1 187 ? 7.257 0.239 15.187 1.00 96.94 187 ASP A O 1
ATOM 1495 N N . LEU A 1 188 ? 7.104 2.432 14.696 1.00 96.81 188 LEU A N 1
ATOM 1496 C CA . LEU A 1 188 ? 7.977 2.407 13.522 1.00 96.81 188 LEU A CA 1
ATOM 1497 C C . LEU A 1 188 ? 9.375 1.854 13.833 1.00 96.81 188 LEU A C 1
ATOM 1499 O O . LEU A 1 188 ? 10.005 1.253 12.964 1.00 96.81 188 LEU A O 1
ATOM 1503 N N . ARG A 1 189 ? 9.861 1.980 15.073 1.00 96.88 189 ARG A N 1
ATOM 1504 C CA . ARG A 1 189 ? 11.162 1.416 15.475 1.00 96.88 189 ARG A CA 1
ATOM 1505 C C . ARG A 1 189 ? 11.207 -0.103 15.308 1.00 96.88 189 ARG A C 1
ATOM 1507 O O . ARG A 1 189 ? 12.251 -0.651 14.954 1.00 96.88 189 ARG A O 1
ATOM 1514 N N . ARG A 1 190 ? 10.070 -0.762 15.550 1.00 97.19 190 ARG A N 1
ATOM 1515 C CA . ARG A 1 190 ? 9.889 -2.219 15.481 1.00 97.19 190 ARG A CA 1
ATOM 1516 C C . ARG A 1 190 ? 9.414 -2.699 14.111 1.00 97.19 190 ARG A C 1
ATOM 1518 O O . ARG A 1 190 ? 9.359 -3.902 13.893 1.00 97.19 190 ARG A O 1
ATOM 1525 N N . ALA A 1 191 ? 9.045 -1.784 13.220 1.00 97.00 191 ALA A N 1
ATOM 1526 C CA . ALA A 1 191 ? 8.595 -2.122 11.882 1.00 97.00 191 ALA A CA 1
ATOM 1527 C C . ALA A 1 191 ? 9.776 -2.475 10.966 1.00 97.00 191 ALA A C 1
ATOM 1529 O O . ALA A 1 191 ? 10.895 -1.989 11.155 1.00 97.00 191 ALA A O 1
ATOM 1530 N N . GLU A 1 192 ? 9.506 -3.300 9.959 1.00 96.12 192 GLU A N 1
ATOM 1531 C CA . GLU A 1 192 ? 10.527 -3.912 9.105 1.00 96.12 192 GLU A CA 1
ATOM 1532 C C . GLU A 1 192 ? 10.258 -3.653 7.616 1.00 96.12 192 GLU A C 1
ATOM 1534 O O . GLU A 1 192 ? 9.114 -3.428 7.193 1.00 96.12 192 GLU A O 1
ATOM 1539 N N . ALA A 1 193 ? 11.306 -3.712 6.795 1.00 92.06 193 ALA A N 1
ATOM 1540 C CA . ALA A 1 193 ? 11.178 -3.801 5.341 1.00 92.06 193 ALA A CA 1
ATOM 1541 C C . ALA A 1 193 ? 11.886 -5.053 4.814 1.00 92.06 193 ALA A C 1
ATOM 1543 O O . ALA A 1 193 ? 12.872 -5.512 5.376 1.00 92.06 193 ALA A O 1
ATOM 1544 N N . THR A 1 194 ? 11.390 -5.604 3.701 1.00 88.56 194 THR A N 1
ATOM 1545 C CA . THR A 1 194 ? 12.007 -6.779 3.059 1.00 88.56 194 THR A CA 1
ATOM 1546 C C . THR A 1 194 ? 13.448 -6.498 2.628 1.00 88.56 194 THR A C 1
ATOM 1548 O O . THR A 1 194 ? 14.298 -7.378 2.712 1.00 88.56 194 THR A O 1
ATOM 1551 N N . VAL A 1 195 ? 13.726 -5.266 2.194 1.00 86.75 195 VAL A N 1
ATOM 1552 C CA . VAL A 1 195 ? 15.071 -4.797 1.859 1.00 86.75 195 VAL A CA 1
ATOM 1553 C C . VAL A 1 195 ? 15.616 -4.013 3.049 1.00 86.75 195 VAL A C 1
ATOM 1555 O O . VAL A 1 195 ? 15.090 -2.957 3.397 1.00 86.75 195 VAL A O 1
ATOM 1558 N N . LYS A 1 196 ? 16.690 -4.516 3.670 1.00 90.19 196 LYS A N 1
ATOM 1559 C CA . LYS A 1 196 ? 17.261 -3.904 4.880 1.00 90.19 196 LYS A CA 1
ATOM 1560 C C . LYS A 1 196 ? 17.752 -2.470 4.649 1.00 90.19 196 LYS A C 1
ATOM 1562 O O . LYS A 1 196 ? 17.552 -1.615 5.504 1.00 90.19 196 LYS A O 1
ATOM 1567 N N . ALA A 1 197 ? 18.313 -2.190 3.472 1.00 87.38 197 ALA A N 1
ATOM 1568 C CA . ALA A 1 197 ? 18.743 -0.843 3.099 1.00 87.38 197 ALA A CA 1
ATOM 1569 C C . ALA A 1 197 ? 17.579 0.168 3.083 1.00 87.38 197 ALA A C 1
ATOM 1571 O O . ALA A 1 197 ? 17.748 1.292 3.555 1.00 87.38 197 ALA A O 1
ATOM 1572 N N . ASP A 1 198 ? 16.396 -0.238 2.606 1.00 87.19 198 ASP A N 1
ATOM 1573 C CA . ASP A 1 198 ? 15.199 0.611 2.627 1.00 87.19 198 ASP A CA 1
ATOM 1574 C C . ASP A 1 198 ? 14.732 0.857 4.064 1.00 87.19 198 ASP A C 1
ATOM 1576 O O . ASP A 1 198 ? 14.415 1.988 4.426 1.00 87.19 198 ASP A O 1
ATOM 1580 N N . GLU A 1 199 ? 14.725 -0.185 4.906 1.00 92.50 199 GLU A N 1
ATOM 1581 C CA . GLU A 1 199 ? 14.371 -0.051 6.323 1.00 92.50 199 GLU A CA 1
ATOM 1582 C C . GLU A 1 199 ? 15.284 0.952 7.034 1.00 92.50 199 GLU A C 1
ATOM 1584 O O . GLU A 1 199 ? 14.798 1.871 7.695 1.00 92.50 199 GLU A O 1
ATOM 1589 N N . ASP A 1 200 ? 16.600 0.786 6.886 1.00 92.56 200 ASP A N 1
ATOM 1590 C CA . ASP A 1 200 ? 17.593 1.642 7.530 1.00 92.56 200 ASP A CA 1
ATOM 1591 C C . ASP A 1 200 ? 17.474 3.083 7.032 1.00 92.56 200 ASP A C 1
ATOM 1593 O O . ASP A 1 200 ? 17.539 4.021 7.827 1.00 92.56 200 ASP A O 1
ATOM 1597 N N . ARG A 1 201 ? 17.212 3.270 5.735 1.00 89.94 201 ARG A N 1
ATOM 1598 C CA . ARG A 1 201 ? 17.009 4.590 5.138 1.00 89.94 201 ARG A CA 1
ATOM 1599 C C . ARG A 1 201 ? 15.745 5.273 5.651 1.00 89.94 201 ARG A C 1
ATOM 1601 O O . ARG A 1 201 ? 15.817 6.440 6.031 1.00 89.94 201 ARG A O 1
ATOM 1608 N N . ILE A 1 202 ? 14.614 4.567 5.705 1.00 92.25 202 ILE A N 1
ATOM 1609 C CA . ILE A 1 202 ? 13.358 5.102 6.255 1.00 92.25 202 ILE A CA 1
ATOM 1610 C C . ILE A 1 202 ? 13.551 5.490 7.719 1.00 92.25 202 ILE A C 1
ATOM 1612 O O . ILE A 1 202 ? 13.211 6.604 8.122 1.00 92.25 202 ILE A O 1
ATOM 1616 N N . LYS A 1 203 ? 14.128 4.586 8.519 1.00 95.50 203 LYS A N 1
ATOM 1617 C CA . LYS A 1 203 ? 14.347 4.819 9.948 1.00 95.50 203 LYS A CA 1
ATOM 1618 C C . LYS A 1 203 ? 15.306 5.980 10.187 1.00 95.50 203 LYS A C 1
ATOM 1620 O O . LYS A 1 203 ? 15.025 6.805 11.052 1.00 95.50 203 LYS A O 1
ATOM 1625 N N . LEU A 1 204 ? 16.390 6.082 9.416 1.00 94.12 204 LEU A N 1
ATOM 1626 C CA . LEU A 1 204 ? 17.336 7.192 9.509 1.00 94.12 204 LEU A CA 1
ATOM 1627 C C . LEU A 1 204 ? 16.662 8.522 9.164 1.00 94.12 204 LEU A C 1
ATOM 1629 O O . LEU A 1 204 ? 16.757 9.464 9.939 1.00 94.12 204 LEU A O 1
ATOM 1633 N N . MET A 1 205 ? 15.941 8.579 8.046 1.00 91.62 205 MET A N 1
ATOM 1634 C CA . MET A 1 205 ? 15.245 9.782 7.589 1.00 91.62 205 MET A CA 1
ATOM 1635 C C . MET A 1 205 ? 14.225 10.289 8.615 1.00 91.62 205 MET A C 1
ATOM 1637 O O . MET A 1 205 ? 14.205 11.483 8.920 1.00 91.62 205 MET A O 1
ATOM 1641 N N . ILE A 1 206 ? 13.410 9.397 9.189 1.00 93.81 206 ILE A N 1
ATOM 1642 C CA . ILE A 1 206 ? 12.482 9.754 10.270 1.00 93.81 206 ILE A CA 1
ATOM 1643 C C . ILE A 1 206 ? 13.232 10.187 11.529 1.00 93.81 206 ILE A C 1
ATOM 1645 O O . ILE A 1 206 ? 12.868 11.187 12.144 1.00 93.81 206 ILE A O 1
ATOM 1649 N N . PHE A 1 207 ? 14.297 9.479 11.908 1.00 95.25 207 PHE A N 1
ATOM 1650 C CA . PHE A 1 207 ? 15.106 9.841 13.069 1.00 95.25 207 PHE A CA 1
ATOM 1651 C C . PHE A 1 207 ? 15.724 11.242 12.941 1.00 95.25 207 PHE A C 1
ATOM 1653 O O . PHE A 1 207 ? 15.737 11.984 13.918 1.00 95.25 207 PHE A O 1
ATOM 1660 N N . THR A 1 208 ? 16.189 11.623 11.748 1.00 92.81 208 THR A N 1
ATOM 1661 C CA . THR A 1 208 ? 16.822 12.928 11.495 1.00 92.81 208 THR A CA 1
ATOM 1662 C C . THR A 1 208 ? 15.837 14.066 11.217 1.00 92.81 208 THR A C 1
ATOM 1664 O O . THR A 1 208 ? 16.273 15.210 11.128 1.00 92.81 208 THR A O 1
ATOM 1667 N N . SER A 1 209 ? 14.542 13.779 11.045 1.00 91.19 209 SER A N 1
ATOM 1668 C CA . SER A 1 209 ? 13.511 14.782 10.739 1.00 91.19 209 SER A CA 1
ATOM 1669 C C . SER A 1 209 ? 12.603 15.050 11.944 1.00 91.19 209 SER A C 1
ATOM 1671 O O . SER A 1 209 ? 12.900 15.914 12.764 1.00 91.19 209 SER A O 1
ATOM 1673 N N . CYS A 1 210 ? 11.495 14.320 12.067 1.00 93.50 210 CYS A N 1
ATOM 1674 C CA . CYS A 1 210 ? 10.461 14.533 13.083 1.00 93.50 210 CYS A CA 1
ATOM 1675 C C . CYS A 1 210 ? 10.580 13.591 14.295 1.00 93.50 210 CYS A C 1
ATOM 1677 O O . CYS A 1 210 ? 9.969 13.830 15.340 1.00 93.50 210 CYS A O 1
ATOM 1679 N N . GLY A 1 211 ? 11.372 12.524 14.172 1.00 96.50 211 GLY A N 1
ATOM 1680 C CA . GLY A 1 211 ? 11.517 11.471 15.168 1.00 96.50 211 GLY A CA 1
ATOM 1681 C C . GLY A 1 211 ? 10.381 10.441 15.139 1.00 96.50 211 GLY A C 1
ATOM 1682 O O . GLY A 1 211 ? 9.229 10.725 14.811 1.00 96.50 211 GLY A O 1
ATOM 1683 N N . PHE A 1 212 ? 10.696 9.210 15.545 1.00 97.62 212 PHE A N 1
ATOM 1684 C CA . PHE A 1 212 ? 9.759 8.080 15.515 1.00 97.62 212 PHE A CA 1
ATOM 1685 C C . PHE A 1 212 ? 8.464 8.319 16.304 1.00 97.62 212 PHE A C 1
ATOM 1687 O O . PHE A 1 212 ? 7.400 7.878 15.882 1.00 97.62 212 PHE A O 1
ATOM 1694 N N . ASP A 1 213 ? 8.524 9.023 17.439 1.00 97.50 213 ASP A N 1
ATOM 1695 C CA . ASP A 1 213 ? 7.326 9.249 18.256 1.00 97.50 213 ASP A CA 1
ATOM 1696 C C . ASP A 1 213 ? 6.321 10.182 17.584 1.00 97.50 213 ASP A C 1
ATOM 1698 O O . ASP A 1 213 ? 5.124 10.057 17.839 1.00 97.50 213 ASP A O 1
ATOM 1702 N N . ALA A 1 214 ? 6.781 11.100 16.728 1.00 96.19 214 ALA A N 1
ATOM 1703 C CA . ALA A 1 214 ? 5.887 11.922 15.924 1.00 96.19 214 ALA A CA 1
ATOM 1704 C C . ALA A 1 214 ? 5.109 11.040 14.941 1.00 96.19 214 ALA A C 1
ATOM 1706 O O . ALA A 1 214 ? 3.879 11.040 14.979 1.00 96.19 214 ALA A O 1
ATOM 1707 N N . VAL A 1 215 ? 5.816 10.204 14.173 1.00 96.50 215 VAL A N 1
ATOM 1708 C CA . VAL A 1 215 ? 5.206 9.237 13.247 1.00 96.50 215 VAL A CA 1
ATOM 1709 C C . VAL A 1 215 ? 4.219 8.318 13.964 1.00 96.50 215 VAL A C 1
ATOM 1711 O O . VAL A 1 215 ? 3.063 8.211 13.556 1.00 96.50 215 VAL A O 1
ATOM 1714 N N . ASN A 1 216 ? 4.640 7.705 15.074 1.00 97.31 216 ASN A N 1
ATOM 1715 C CA . ASN A 1 216 ? 3.801 6.791 15.844 1.00 97.31 216 ASN A CA 1
ATOM 1716 C C . ASN A 1 216 ? 2.516 7.479 16.315 1.00 97.31 216 ASN A C 1
ATOM 1718 O O . ASN A 1 216 ? 1.432 6.945 16.104 1.00 97.31 216 ASN A O 1
ATOM 1722 N N . ARG A 1 217 ? 2.604 8.682 16.902 1.00 97.00 217 ARG A N 1
ATOM 1723 C CA . ARG A 1 217 ? 1.415 9.423 17.351 1.00 97.00 217 ARG A CA 1
ATOM 1724 C C . ARG A 1 217 ? 0.480 9.764 16.198 1.00 97.00 217 ARG A C 1
ATOM 1726 O O . ARG A 1 217 ? -0.731 9.628 16.363 1.00 97.00 217 ARG A O 1
ATOM 1733 N N . VAL A 1 218 ? 1.022 10.202 15.062 1.00 96.12 218 VAL A N 1
ATOM 1734 C CA . VAL A 1 218 ? 0.235 10.566 13.877 1.00 96.12 218 VAL A CA 1
ATOM 1735 C C . VAL A 1 218 ? -0.546 9.356 13.364 1.00 96.12 218 VAL A C 1
ATOM 1737 O O . VAL A 1 218 ? -1.771 9.422 13.265 1.00 96.12 218 VAL A O 1
ATOM 1740 N N . VAL A 1 219 ? 0.129 8.226 13.143 1.00 94.75 219 VAL A N 1
ATOM 1741 C CA . VAL A 1 219 ? -0.513 6.995 12.657 1.00 94.75 219 VAL A CA 1
ATOM 1742 C C . VAL A 1 219 ? -1.529 6.457 13.669 1.00 94.75 219 VAL A C 1
ATOM 1744 O O . VAL A 1 219 ? -2.657 6.139 13.304 1.00 94.75 219 VAL A O 1
ATOM 1747 N N . GLN A 1 220 ? -1.177 6.405 14.957 1.00 95.38 220 GLN A N 1
ATOM 1748 C CA . GLN A 1 220 ? -2.082 5.937 16.013 1.00 95.38 220 GLN A CA 1
ATOM 1749 C C . GLN A 1 220 ? -3.354 6.785 16.108 1.00 95.38 220 GLN A C 1
ATOM 1751 O O . GLN A 1 220 ? -4.454 6.248 16.240 1.00 95.38 220 GLN A O 1
ATOM 1756 N N . THR A 1 221 ? -3.202 8.109 16.035 1.00 94.62 221 THR A N 1
ATOM 1757 C CA . THR A 1 221 ? -4.326 9.050 16.071 1.00 94.62 221 THR A CA 1
ATOM 1758 C C . THR A 1 221 ? -5.223 8.866 14.856 1.00 94.62 221 THR A C 1
ATOM 1760 O O . THR A 1 221 ? -6.443 8.934 14.979 1.00 94.62 221 THR A O 1
ATOM 1763 N N . GLU A 1 222 ? -4.636 8.619 13.688 1.00 92.56 222 GLU A N 1
ATOM 1764 C CA . GLU A 1 222 ? -5.406 8.434 12.467 1.00 92.56 222 GLU A CA 1
ATOM 1765 C C . GLU A 1 222 ? -6.320 7.214 12.532 1.00 92.56 222 GLU A C 1
ATOM 1767 O O . GLU A 1 222 ? -7.506 7.298 12.229 1.00 92.56 222 GLU A O 1
ATOM 1772 N N . ILE A 1 223 ? -5.796 6.098 13.021 1.00 90.88 223 ILE A N 1
ATOM 1773 C CA . ILE A 1 223 ? -6.564 4.859 13.138 1.00 90.88 223 ILE A CA 1
ATOM 1774 C C . ILE A 1 223 ? -7.693 5.028 14.148 1.00 90.88 223 ILE A C 1
ATOM 1776 O O . ILE A 1 223 ? -8.817 4.605 13.897 1.00 90.88 223 ILE A O 1
ATOM 1780 N N . GLN A 1 224 ? -7.421 5.705 15.269 1.00 90.69 224 GLN A N 1
ATOM 1781 C CA . GLN A 1 224 ? -8.453 6.044 16.251 1.00 90.69 224 GLN A CA 1
ATOM 1782 C C . GLN A 1 224 ? -9.570 6.884 15.629 1.00 90.69 224 GLN A C 1
ATOM 1784 O O . GLN A 1 224 ? -10.740 6.590 15.858 1.00 90.69 224 GLN A O 1
ATOM 1789 N N . LYS A 1 225 ? -9.229 7.901 14.829 1.00 90.62 225 LYS A N 1
ATOM 1790 C CA . LYS A 1 225 ? -10.222 8.716 14.116 1.00 90.62 225 LYS A CA 1
ATOM 1791 C C . LYS A 1 225 ? -11.044 7.873 13.151 1.00 90.62 225 LYS A C 1
ATOM 1793 O O . LYS A 1 225 ? -12.265 7.985 13.156 1.00 90.62 225 LYS A O 1
ATOM 1798 N N . TRP A 1 226 ? -10.397 7.010 12.372 1.00 89.19 226 TRP A N 1
ATOM 1799 C CA . TRP A 1 226 ? -11.093 6.124 11.446 1.00 89.19 226 TRP A CA 1
ATOM 1800 C C . TRP A 1 226 ? -12.072 5.189 12.170 1.00 89.19 226 TRP A C 1
ATOM 1802 O O . TRP A 1 226 ? -13.230 5.119 11.774 1.00 89.19 226 TRP A O 1
ATOM 1812 N N . ILE A 1 227 ? -11.667 4.563 13.281 1.00 87.38 227 ILE A N 1
ATOM 1813 C CA . ILE A 1 227 ? -12.547 3.709 14.101 1.00 87.38 227 ILE A CA 1
ATOM 1814 C C . ILE A 1 227 ? -13.766 4.483 14.601 1.00 87.38 227 ILE A C 1
ATOM 1816 O O . ILE A 1 227 ? -14.889 3.989 14.522 1.00 87.38 227 ILE A O 1
ATOM 1820 N N . LEU A 1 228 ? -13.551 5.691 15.130 1.00 87.12 228 LEU A N 1
ATOM 1821 C CA . LEU A 1 228 ? -14.635 6.529 15.643 1.00 87.12 228 LEU A CA 1
ATOM 1822 C C . LEU A 1 228 ? -15.609 6.924 14.530 1.00 87.12 228 LEU A C 1
ATOM 1824 O O . LEU A 1 228 ? -16.818 6.882 14.743 1.00 87.12 228 LEU A O 1
ATOM 1828 N N . ASN A 1 229 ? -15.096 7.251 13.343 1.00 86.69 229 ASN A N 1
ATOM 1829 C CA . ASN A 1 229 ? -15.920 7.570 12.180 1.00 86.69 229 ASN A CA 1
ATOM 1830 C C . ASN A 1 229 ? -16.698 6.343 11.689 1.00 86.69 229 ASN A C 1
ATOM 1832 O O . ASN A 1 229 ? -17.902 6.440 11.477 1.00 86.69 229 ASN A O 1
ATOM 1836 N N . ALA A 1 230 ? -16.045 5.184 11.575 1.00 83.62 230 ALA A N 1
ATOM 1837 C CA . ALA A 1 230 ? -16.685 3.933 11.176 1.00 83.62 230 ALA A CA 1
ATOM 1838 C C . ALA A 1 230 ? -17.798 3.532 12.157 1.00 83.62 230 ALA A C 1
ATOM 1840 O O . ALA A 1 230 ? -18.875 3.107 11.744 1.00 83.62 230 ALA A O 1
ATOM 1841 N N . PHE A 1 231 ? -17.576 3.733 13.459 1.00 83.25 231 PHE A N 1
ATOM 1842 C CA . PHE A 1 231 ? -18.603 3.526 14.474 1.00 83.25 231 PHE A CA 1
ATOM 1843 C C . PHE A 1 231 ? -19.759 4.527 14.373 1.00 83.25 231 PHE A C 1
ATOM 1845 O O . PHE A 1 231 ? -20.916 4.136 14.496 1.00 83.25 231 PHE A O 1
ATOM 1852 N N . ALA A 1 232 ? -19.468 5.809 14.142 1.00 84.62 232 ALA A N 1
ATOM 1853 C CA . ALA A 1 232 ? -20.492 6.839 13.993 1.00 84.62 232 ALA A CA 1
ATOM 1854 C C . ALA A 1 232 ? -21.370 6.612 12.753 1.00 84.62 232 ALA A C 1
ATOM 1856 O O . ALA A 1 232 ? -22.586 6.778 12.837 1.00 84.62 232 ALA A O 1
ATOM 1857 N N . MET A 1 233 ? -20.770 6.192 11.633 1.00 79.62 233 MET A N 1
ATOM 1858 C CA . MET A 1 233 ? -21.500 5.783 10.429 1.00 79.62 233 MET A CA 1
ATOM 1859 C C . MET A 1 233 ? -22.415 4.599 10.738 1.00 79.62 233 MET A C 1
ATOM 1861 O O . MET A 1 233 ? -23.610 4.685 10.497 1.00 79.62 233 MET A O 1
ATOM 1865 N N . TYR A 1 234 ? -21.887 3.562 11.396 1.00 73.88 234 TYR A N 1
ATOM 1866 C CA . TYR A 1 234 ? -22.678 2.405 11.817 1.00 73.88 234 TYR A CA 1
ATOM 1867 C C . TYR A 1 234 ? -23.844 2.762 12.757 1.00 73.88 234 TYR A C 1
ATOM 1869 O O . TYR A 1 234 ? -24.898 2.148 12.689 1.00 73.88 234 TYR A O 1
ATOM 1877 N N . MET A 1 235 ? -23.670 3.737 13.653 1.00 76.25 235 MET A N 1
ATOM 1878 C CA . MET A 1 235 ? -24.734 4.203 14.557 1.00 76.25 235 MET A CA 1
ATOM 1879 C C . MET A 1 235 ? -25.811 5.046 13.854 1.00 76.25 235 MET A C 1
ATOM 1881 O O . MET A 1 235 ? -26.852 5.310 14.454 1.00 76.25 235 MET A O 1
ATOM 1885 N N . SER A 1 236 ? -25.527 5.532 12.643 1.00 73.62 236 SER A N 1
ATOM 1886 C CA . SER A 1 236 ? -26.416 6.396 11.859 1.00 73.62 236 SER A CA 1
ATOM 1887 C C . SER A 1 236 ? -27.221 5.632 10.798 1.00 73.62 236 SER A C 1
ATOM 1889 O O . SER A 1 236 ? -28.162 6.211 10.253 1.00 73.62 236 SER A O 1
ATOM 1891 N N . ASP A 1 237 ? -26.850 4.376 10.527 1.00 58.34 237 ASP A N 1
ATOM 1892 C CA . ASP A 1 237 ? -27.550 3.418 9.656 1.00 58.34 237 ASP A CA 1
ATOM 1893 C C . ASP A 1 237 ? -28.609 2.611 10.435 1.00 58.34 237 ASP A C 1
ATOM 1895 O O . ASP A 1 237 ? -29.687 2.334 9.856 1.00 58.34 237 ASP A O 1
#

Nearest PDB structures (foldseek):
  4qqz-assembly5_A  TM=2.786E-01  e=4.018E+00  Thermobifida fusca YX

Mean predicted aligned error: 4.93 Å